Protein AF-A0A7S1XT67-F1 (afdb_monomer_lite)

Structure (mmCIF, N/CA/C/O backbone):
data_AF-A0A7S1XT67-F1
#
_entry.id   AF-A0A7S1XT67-F1
#
loop_
_atom_site.group_PDB
_atom_site.id
_atom_site.type_symbol
_atom_site.label_atom_id
_atom_site.label_alt_id
_atom_site.label_comp_id
_atom_site.label_asym_id
_atom_site.label_entity_id
_atom_site.label_seq_id
_atom_site.pdbx_PDB_ins_code
_atom_site.Cartn_x
_atom_site.Cartn_y
_atom_site.Cartn_z
_atom_site.occupancy
_atom_site.B_iso_or_equiv
_atom_site.auth_seq_id
_atom_site.auth_comp_id
_atom_site.auth_asym_id
_atom_site.auth_atom_id
_atom_site.pdbx_PDB_model_num
ATOM 1 N N . MET A 1 1 ? 11.845 45.127 16.291 1.00 40.50 1 MET A N 1
ATOM 2 C CA . MET A 1 1 ? 11.175 44.235 17.259 1.00 40.50 1 MET A CA 1
ATOM 3 C C . MET A 1 1 ? 9.759 44.735 17.457 1.00 40.50 1 MET A C 1
ATOM 5 O O . MET A 1 1 ? 9.557 45.696 18.181 1.00 40.50 1 MET A O 1
ATOM 9 N N . ALA A 1 2 ? 8.815 44.121 16.755 1.00 29.34 2 ALA A N 1
ATOM 10 C CA . ALA A 1 2 ? 7.385 44.198 17.024 1.00 29.34 2 ALA A CA 1
ATOM 11 C C . ALA A 1 2 ? 6.837 42.796 16.731 1.00 29.34 2 ALA A C 1
ATOM 13 O O . ALA A 1 2 ? 7.312 42.139 15.803 1.00 29.34 2 ALA A O 1
ATOM 14 N N . ALA A 1 3 ? 5.983 42.319 17.628 1.00 33.97 3 ALA A N 1
ATOM 15 C CA . ALA A 1 3 ? 5.629 40.926 17.830 1.00 33.97 3 ALA A CA 1
ATOM 16 C C . ALA A 1 3 ? 5.009 40.267 16.587 1.00 33.97 3 ALA A C 1
ATOM 18 O O . ALA A 1 3 ? 4.074 40.797 15.993 1.00 33.97 3 ALA A O 1
ATOM 19 N N . PHE A 1 4 ? 5.519 39.084 16.239 1.00 29.06 4 PHE A N 1
ATOM 20 C CA . PHE A 1 4 ? 4.737 38.077 15.532 1.00 29.06 4 PHE A CA 1
ATOM 21 C C . PHE A 1 4 ? 3.694 37.571 16.532 1.00 29.06 4 PHE A C 1
ATOM 23 O O . PHE A 1 4 ? 4.026 36.796 17.425 1.00 29.06 4 PHE A O 1
ATOM 30 N N . GLU A 1 5 ? 2.472 38.087 16.445 1.00 32.41 5 GLU A N 1
ATOM 31 C CA . GLU A 1 5 ? 1.334 37.509 17.152 1.00 32.41 5 GLU A CA 1
ATOM 32 C C . GLU A 1 5 ? 1.032 36.121 16.573 1.00 32.41 5 GLU A C 1
ATOM 34 O O . GLU A 1 5 ? 0.865 35.947 15.363 1.00 32.41 5 GLU A O 1
ATOM 39 N N . ASP A 1 6 ? 1.013 35.143 17.478 1.00 39.66 6 ASP A N 1
ATOM 40 C CA . ASP A 1 6 ? 0.602 33.757 17.288 1.00 39.66 6 ASP A CA 1
ATOM 41 C C . ASP A 1 6 ? -0.756 33.660 16.580 1.00 39.66 6 ASP A C 1
ATOM 43 O O . ASP A 1 6 ? -1.790 34.070 17.112 1.00 39.66 6 ASP A O 1
ATOM 47 N N . VAL A 1 7 ? -0.771 33.024 15.409 1.00 32.31 7 VAL A N 1
ATOM 48 C CA . VAL A 1 7 ? -1.995 32.465 14.824 1.00 32.31 7 VAL A CA 1
ATOM 49 C C . VAL A 1 7 ? -1.983 30.959 15.124 1.00 32.31 7 VAL A C 1
ATOM 51 O O . VAL A 1 7 ? -1.048 30.283 14.692 1.00 32.31 7 VAL A O 1
ATOM 54 N N . PRO A 1 8 ? -2.970 30.399 15.853 1.00 37.16 8 PRO A N 1
ATOM 55 C CA . PRO A 1 8 ? -2.922 29.003 16.289 1.00 37.16 8 PRO A CA 1
ATOM 56 C C . PRO A 1 8 ? -2.920 28.010 15.115 1.00 37.16 8 PRO A C 1
ATOM 58 O O . PRO A 1 8 ? -3.865 27.961 14.327 1.00 37.16 8 PRO A O 1
ATOM 61 N N . ASP A 1 9 ? -1.887 27.165 15.057 1.00 41.50 9 ASP A N 1
ATOM 62 C CA . ASP A 1 9 ? -1.668 26.063 14.099 1.00 41.50 9 ASP A CA 1
ATOM 63 C C . ASP A 1 9 ? -2.588 24.852 14.388 1.00 41.50 9 ASP A C 1
ATOM 65 O O . ASP A 1 9 ? -2.158 23.705 14.526 1.00 41.50 9 ASP A O 1
ATOM 69 N N . ALA A 1 10 ? -3.891 25.097 14.543 1.00 38.22 10 ALA A N 1
ATOM 70 C CA . ALA A 1 10 ? -4.884 24.051 14.744 1.00 38.22 10 ALA A CA 1
ATOM 71 C C . ALA A 1 10 ? -5.565 23.724 13.408 1.00 38.22 10 ALA A C 1
ATOM 73 O O . ALA A 1 10 ? -6.269 24.564 12.855 1.00 38.22 10 ALA A O 1
ATOM 74 N N . LEU A 1 11 ? -5.433 22.462 12.971 1.00 42.66 11 LEU A N 1
ATOM 75 C CA . LEU A 1 11 ? -6.108 21.797 11.833 1.00 42.66 11 LEU A CA 1
ATOM 76 C C . LEU A 1 11 ? -5.274 21.602 10.547 1.00 42.66 11 LEU A C 1
ATOM 78 O O . LEU A 1 11 ? -5.777 21.768 9.435 1.00 42.66 11 LEU A O 1
ATOM 82 N N . ARG A 1 12 ? -4.032 21.114 10.672 1.00 50.22 12 ARG A N 1
ATOM 83 C CA . ARG A 1 12 ? -3.408 20.316 9.595 1.00 50.22 12 ARG A CA 1
ATOM 84 C C . ARG A 1 12 ? -4.055 18.927 9.517 1.00 50.22 12 ARG A C 1
ATOM 86 O O . ARG A 1 12 ? -4.502 18.393 10.530 1.00 50.22 12 ARG A O 1
ATOM 93 N N . GLY A 1 13 ? -4.094 18.333 8.322 1.00 49.69 13 GLY A N 1
ATOM 94 C CA . GLY A 1 13 ? -4.814 17.080 8.038 1.00 49.69 13 GLY A CA 1
ATOM 95 C C . GLY A 1 13 ? -4.452 15.880 8.927 1.00 49.69 13 GLY A C 1
ATOM 96 O O . GLY A 1 13 ? -5.322 15.056 9.189 1.00 49.69 13 GLY A O 1
ATOM 97 N N . GLU A 1 14 ? -3.229 15.801 9.464 1.00 53.94 14 GLU A N 1
ATOM 98 C CA . GLU A 1 14 ? -2.825 14.755 10.425 1.00 53.94 14 GLU A CA 1
ATOM 99 C C . GLU A 1 14 ? -3.640 14.822 11.730 1.00 53.94 14 GLU A C 1
ATOM 101 O O . GLU A 1 14 ? -4.194 13.814 12.162 1.00 53.94 14 GLU A O 1
ATOM 106 N N . ASN A 1 15 ? -3.866 16.026 12.271 1.00 72.44 15 ASN A N 1
ATOM 107 C CA . ASN A 1 15 ? -4.696 16.249 13.462 1.00 72.44 15 ASN A CA 1
ATOM 108 C C . ASN A 1 15 ? -6.163 15.826 13.229 1.00 72.44 15 ASN A C 1
ATOM 110 O O . ASN A 1 15 ? -6.832 15.318 14.130 1.00 72.44 15 ASN A O 1
ATOM 114 N N . ALA A 1 16 ? -6.673 15.997 12.004 1.00 77.94 16 ALA A N 1
ATOM 115 C CA . ALA A 1 16 ? -8.032 15.591 11.649 1.00 77.94 16 ALA A CA 1
ATOM 116 C C . ALA A 1 16 ? -8.182 14.062 11.572 1.00 77.94 16 ALA A C 1
ATOM 118 O O . ALA A 1 16 ? -9.199 13.529 12.023 1.00 77.94 16 ALA A O 1
ATOM 119 N N . VAL A 1 17 ? -7.181 13.347 11.043 1.00 78.88 17 VAL A N 1
ATOM 120 C CA . VAL A 1 17 ? -7.192 11.876 10.999 1.00 78.88 17 VAL A CA 1
ATOM 121 C C . VAL A 1 17 ? -7.089 11.294 12.416 1.00 78.88 17 VAL A C 1
ATOM 123 O O . VAL A 1 17 ? -7.841 10.372 12.727 1.00 78.88 17 VAL A O 1
ATOM 126 N N . GLU A 1 18 ? -6.247 11.855 13.295 1.00 82.69 18 GLU A N 1
ATOM 127 C CA . GLU A 1 18 ? -6.112 11.414 14.698 1.00 82.69 18 GLU A CA 1
ATOM 128 C C . GLU A 1 18 ? -7.424 11.561 15.459 1.00 82.69 18 GLU A C 1
ATOM 130 O O . GLU A 1 18 ? -7.912 10.604 16.058 1.00 82.69 18 GLU A O 1
ATOM 135 N N . LYS A 1 19 ? -8.056 12.736 15.365 1.00 89.06 19 LYS A N 1
ATOM 136 C CA . LYS A 1 19 ? -9.362 12.982 15.987 1.00 89.06 19 LYS A CA 1
ATOM 137 C C . LYS A 1 19 ? -10.441 12.048 15.450 1.00 89.06 19 LYS A C 1
ATOM 139 O O . LYS A 1 19 ? -11.225 11.512 16.228 1.00 89.06 19 LYS A O 1
ATOM 144 N N . THR A 1 20 ? -10.452 11.808 14.138 1.00 91.44 20 THR A N 1
ATOM 145 C CA . THR A 1 20 ? -11.398 10.867 13.523 1.00 91.44 20 THR A CA 1
ATOM 146 C C . THR A 1 20 ? -11.168 9.446 14.042 1.00 91.44 20 THR A C 1
ATOM 148 O O . THR A 1 20 ? -12.132 8.761 14.377 1.00 91.44 20 THR A O 1
ATOM 151 N N . LEU A 1 21 ? -9.910 9.003 14.167 1.00 91.56 21 LEU A N 1
ATOM 152 C CA . LEU A 1 21 ? -9.580 7.695 14.737 1.00 91.56 21 LEU A CA 1
ATOM 153 C C . LEU A 1 21 ? -10.092 7.569 16.174 1.00 91.56 21 LEU A C 1
ATOM 155 O O . LEU A 1 21 ? -10.693 6.547 16.506 1.00 91.56 21 LEU A O 1
ATOM 159 N N . THR A 1 22 ? -9.879 8.587 17.008 1.00 93.69 22 THR A N 1
ATOM 160 C CA . THR A 1 22 ? -10.351 8.600 18.398 1.00 93.69 22 THR A CA 1
ATOM 161 C C . THR A 1 22 ? -11.867 8.437 18.475 1.00 93.69 22 THR A C 1
ATOM 163 O O . THR A 1 22 ? -12.340 7.575 19.212 1.00 93.69 22 THR A O 1
ATOM 166 N N . ILE A 1 23 ? -12.624 9.187 17.666 1.00 96.56 23 ILE A N 1
ATOM 167 C CA . ILE A 1 23 ? -14.094 9.112 17.636 1.00 96.56 23 ILE A CA 1
ATOM 168 C C . ILE A 1 23 ? -14.561 7.709 17.229 1.00 96.56 23 ILE A C 1
ATOM 170 O O . ILE A 1 23 ? -15.350 7.086 17.935 1.00 96.56 23 ILE A O 1
ATOM 174 N N . VAL A 1 24 ? -14.052 7.178 16.112 1.00 96.31 24 VAL A N 1
ATOM 175 C CA . VAL A 1 24 ? -14.468 5.854 15.613 1.00 96.31 24 VAL A CA 1
ATOM 176 C C . VAL A 1 24 ? -14.104 4.749 16.610 1.00 96.31 24 VAL A C 1
ATOM 178 O O . VAL A 1 24 ? -14.889 3.826 16.822 1.00 96.31 24 VAL A O 1
ATOM 181 N N . THR A 1 25 ? -12.936 4.848 17.250 1.00 95.31 25 THR A N 1
ATOM 182 C CA . THR A 1 25 ? -12.497 3.893 18.280 1.00 95.31 25 THR A CA 1
ATOM 183 C C . THR A 1 25 ? -13.435 3.927 19.486 1.00 95.31 25 THR A C 1
ATOM 185 O O . THR A 1 25 ? -13.884 2.872 19.924 1.00 95.31 25 THR A O 1
ATOM 188 N N . ALA A 1 26 ? -13.804 5.119 19.966 1.00 96.62 26 ALA A N 1
ATOM 189 C CA . ALA A 1 26 ? -14.735 5.267 21.081 1.00 96.62 26 ALA A CA 1
ATOM 190 C C . ALA A 1 26 ? -16.117 4.667 20.766 1.00 96.62 26 ALA A C 1
ATOM 192 O O . ALA A 1 26 ? -16.650 3.914 21.574 1.00 96.62 26 ALA A O 1
ATOM 193 N N . LYS A 1 27 ? -16.665 4.921 19.569 1.00 96.94 27 LYS A N 1
ATOM 194 C CA . LYS A 1 27 ? -17.974 4.377 19.151 1.00 96.94 27 LYS A CA 1
ATOM 195 C C . LYS A 1 27 ? -17.963 2.860 18.976 1.00 96.94 27 LYS A C 1
ATOM 197 O O . LYS A 1 27 ? -18.945 2.192 19.290 1.00 96.94 27 LYS A O 1
ATOM 202 N N . ARG A 1 28 ? -16.848 2.297 18.504 1.00 96.62 28 ARG A N 1
ATOM 203 C CA . ARG A 1 28 ? -16.641 0.843 18.475 1.00 96.62 28 ARG A CA 1
ATOM 204 C C . ARG A 1 28 ? -16.671 0.256 19.885 1.00 96.62 28 ARG A C 1
ATOM 206 O O . ARG A 1 28 ? -17.333 -0.754 20.099 1.00 96.62 28 ARG A O 1
ATOM 213 N N . ASP A 1 29 ? -15.951 0.871 20.818 1.00 95.19 29 ASP A N 1
ATOM 214 C CA . ASP A 1 29 ? -15.822 0.363 22.186 1.00 95.19 29 ASP A CA 1
ATOM 215 C C . ASP A 1 29 ? -17.143 0.482 22.957 1.00 95.19 29 ASP A C 1
ATOM 217 O O . ASP A 1 29 ? -17.508 -0.440 23.680 1.00 95.19 29 ASP A O 1
ATOM 221 N N . GLU A 1 30 ? -17.909 1.550 22.720 1.00 94.62 30 GLU A N 1
ATOM 222 C CA . GLU A 1 30 ? -19.287 1.708 23.200 1.00 94.62 30 GLU A CA 1
ATOM 223 C C . GLU A 1 30 ? -20.179 0.538 22.739 1.00 94.62 30 GLU A C 1
ATOM 225 O O . GLU A 1 30 ? -20.858 -0.092 23.550 1.00 94.62 30 GLU A O 1
ATOM 230 N N . LEU A 1 31 ? -20.111 0.169 21.455 1.00 93.88 31 LEU A N 1
ATOM 231 C CA . LEU A 1 31 ? -20.888 -0.947 20.907 1.00 93.88 31 LEU A CA 1
ATOM 232 C C . LEU A 1 31 ? -20.450 -2.318 21.451 1.00 93.88 31 LEU A C 1
ATOM 234 O O . LEU A 1 31 ? -21.288 -3.198 21.656 1.00 93.88 31 LEU A O 1
ATOM 238 N N . LEU A 1 32 ? -19.151 -2.511 21.694 1.00 91.94 32 LEU A N 1
ATOM 239 C CA . LEU A 1 32 ? -18.636 -3.720 22.346 1.00 91.94 32 LEU A CA 1
ATOM 240 C C . LEU A 1 32 ? -19.141 -3.829 23.789 1.00 91.94 32 LEU A C 1
ATOM 242 O O . LEU A 1 32 ? -19.626 -4.887 24.180 1.00 91.94 32 LEU A O 1
ATOM 246 N N . GLN A 1 33 ? -19.121 -2.730 24.548 1.00 90.81 33 GLN A N 1
ATOM 247 C CA . GLN A 1 33 ? -19.626 -2.705 25.923 1.00 90.81 33 GLN A CA 1
ATOM 248 C C . GLN A 1 33 ? -21.121 -3.031 26.006 1.00 90.81 33 GLN A C 1
ATOM 250 O O . GLN A 1 33 ? -21.525 -3.788 26.888 1.00 90.81 33 GLN A O 1
ATOM 255 N N . MET A 1 34 ? -21.939 -2.519 25.077 1.00 86.62 34 MET A N 1
ATOM 256 C CA . MET A 1 34 ? -23.365 -2.874 24.998 1.00 86.62 34 MET A CA 1
ATOM 257 C C . MET A 1 34 ? -23.550 -4.391 24.844 1.00 86.62 34 MET A C 1
ATOM 259 O O . MET A 1 34 ? -24.331 -5.004 25.574 1.00 86.62 34 MET A O 1
ATOM 263 N N . LYS A 1 35 ? -22.768 -5.009 23.948 1.00 83.12 35 LYS A N 1
ATOM 264 C CA . LYS A 1 35 ? -22.801 -6.454 23.690 1.00 83.12 35 LYS A CA 1
ATOM 265 C C . LYS A 1 35 ? -22.349 -7.276 24.905 1.00 83.12 35 LYS A C 1
ATOM 267 O O . LYS A 1 35 ? -22.987 -8.279 25.223 1.00 83.12 35 LYS A O 1
ATOM 272 N N . ASP A 1 36 ? -21.291 -6.847 25.590 1.00 83.75 36 ASP A N 1
ATOM 273 C CA . ASP A 1 36 ? -20.730 -7.545 26.756 1.00 83.75 36 ASP A CA 1
ATOM 274 C C . ASP A 1 36 ? -21.629 -7.438 27.998 1.00 83.75 36 ASP A C 1
ATOM 276 O O . ASP A 1 36 ? -21.673 -8.357 28.816 1.00 83.75 36 ASP A O 1
ATOM 280 N N . ALA A 1 37 ? -22.420 -6.367 28.113 1.00 83.25 37 ALA A N 1
ATOM 281 C CA . ALA A 1 37 ? -23.426 -6.197 29.163 1.00 83.25 37 ALA A CA 1
ATOM 282 C C . ALA A 1 37 ? -24.667 -7.102 28.989 1.00 83.25 37 ALA A C 1
ATOM 284 O O . ALA A 1 37 ? -25.620 -7.002 29.763 1.00 83.25 37 ALA A O 1
ATOM 285 N N . GLY A 1 38 ? -24.690 -7.971 27.970 1.00 75.19 38 GLY A N 1
ATOM 286 C CA . GLY A 1 38 ? -25.828 -8.839 27.659 1.00 75.19 38 GLY A CA 1
ATOM 287 C C . GLY A 1 38 ? -27.020 -8.099 27.044 1.00 75.19 38 GLY A C 1
ATOM 288 O O . GLY A 1 38 ? -28.089 -8.688 26.882 1.00 75.19 38 GLY A O 1
ATOM 289 N N . HIS A 1 39 ? -26.849 -6.823 26.684 1.00 76.88 39 HIS A N 1
ATOM 290 C CA . HIS A 1 39 ? -27.859 -6.023 26.008 1.00 76.88 39 HIS A CA 1
ATOM 291 C C . HIS A 1 39 ? -27.616 -6.074 24.499 1.00 76.88 39 HIS A C 1
ATOM 293 O O . HIS A 1 39 ? -26.710 -5.430 23.975 1.00 76.88 39 HIS A O 1
ATOM 299 N N . MET A 1 40 ? -28.413 -6.865 23.778 1.00 81.31 40 MET A N 1
ATOM 300 C CA . MET A 1 40 ? -28.357 -6.851 22.315 1.00 81.31 40 MET A CA 1
ATOM 301 C C . MET A 1 40 ? -28.855 -5.490 21.803 1.00 81.31 40 MET A C 1
ATOM 303 O O . MET A 1 40 ? -30.028 -5.186 22.025 1.00 81.31 40 MET A O 1
ATOM 307 N N . PRO A 1 41 ? -28.014 -4.691 21.115 1.00 88.88 41 PRO A N 1
ATOM 308 C CA . PRO A 1 41 ? -28.400 -3.361 20.654 1.00 88.88 41 PRO A CA 1
ATOM 309 C C . PRO A 1 41 ? -29.583 -3.439 19.690 1.00 88.88 41 PRO A C 1
ATOM 311 O O . PRO A 1 41 ? -29.569 -4.229 18.738 1.00 88.88 41 PRO A O 1
ATOM 314 N N . THR A 1 42 ? -30.596 -2.608 19.914 1.00 91.44 42 THR A N 1
ATOM 315 C CA . THR A 1 42 ? -31.740 -2.485 19.009 1.00 91.44 42 THR A CA 1
ATOM 316 C C . THR A 1 42 ? -31.362 -1.704 17.749 1.00 91.44 42 THR A C 1
ATOM 318 O O . THR A 1 42 ? -30.321 -1.049 17.676 1.00 91.44 42 THR A O 1
ATOM 321 N N . SER A 1 43 ? -32.218 -1.730 16.723 1.00 90.06 43 SER A N 1
ATOM 322 C CA . SER A 1 43 ? -32.007 -0.894 15.531 1.00 90.06 43 SER A CA 1
ATOM 323 C C . SER A 1 43 ? -31.998 0.606 15.850 1.00 90.06 43 SER A C 1
ATOM 325 O O . SER A 1 43 ? -31.339 1.363 15.141 1.00 90.06 43 SER A O 1
ATOM 327 N N . GLU A 1 44 ? -32.697 1.026 16.907 1.00 91.44 44 GLU A N 1
ATOM 328 C CA . GLU A 1 44 ? -32.715 2.413 17.375 1.00 91.44 44 GLU A CA 1
ATOM 329 C C . GLU A 1 44 ? -31.386 2.787 18.044 1.00 91.44 44 GLU A C 1
ATOM 331 O O . GLU A 1 44 ? -30.806 3.814 17.693 1.00 91.44 44 GLU A O 1
ATOM 336 N N . ASP A 1 45 ? -30.834 1.905 18.884 1.00 92.62 45 ASP A N 1
ATOM 337 C CA . ASP A 1 45 ? -29.514 2.099 19.504 1.00 92.62 45 ASP A CA 1
ATOM 338 C C . ASP A 1 45 ? -28.408 2.203 18.446 1.00 92.62 45 ASP A C 1
ATOM 340 O O . ASP A 1 45 ? -27.559 3.095 18.491 1.00 92.62 45 ASP A O 1
ATOM 344 N N . LEU A 1 46 ? -28.444 1.326 17.435 1.00 95.00 46 LEU A N 1
ATOM 345 C CA . LEU A 1 46 ? -27.486 1.354 16.328 1.00 95.00 46 LEU A CA 1
ATOM 346 C C . LEU A 1 46 ? -27.613 2.638 15.498 1.00 95.00 46 LEU A C 1
ATOM 348 O O . LEU A 1 46 ? -26.597 3.228 15.124 1.00 95.00 46 LEU A O 1
ATOM 352 N N . ALA A 1 47 ? -28.838 3.095 15.221 1.00 95.12 47 ALA A N 1
ATOM 353 C CA . ALA A 1 47 ? -29.071 4.347 14.506 1.00 95.12 47 ALA A CA 1
ATOM 354 C C . ALA A 1 47 ? -28.585 5.565 15.310 1.00 95.12 47 ALA A C 1
ATOM 356 O O . ALA A 1 47 ? -27.954 6.458 14.740 1.00 95.12 47 ALA A O 1
ATOM 357 N N . ALA A 1 48 ? -28.817 5.588 16.625 1.00 95.50 48 ALA A N 1
ATOM 358 C CA . ALA A 1 48 ? -28.336 6.642 17.513 1.00 95.50 48 ALA A CA 1
ATOM 359 C C . ALA A 1 48 ? -26.800 6.693 17.553 1.00 95.50 48 ALA A C 1
ATOM 361 O O . ALA A 1 48 ? -26.208 7.767 17.402 1.00 95.50 48 ALA A O 1
ATOM 362 N N . LEU A 1 49 ? -26.148 5.531 17.665 1.00 96.56 49 LEU A N 1
ATOM 363 C CA . LEU A 1 49 ? -24.690 5.414 17.660 1.00 96.56 49 LEU A CA 1
ATOM 364 C C . LEU A 1 49 ? -24.081 5.928 16.346 1.00 96.56 49 LEU A C 1
ATOM 366 O O . LEU A 1 49 ? -23.134 6.719 16.363 1.00 96.56 49 LEU A O 1
ATOM 370 N N . LEU A 1 50 ? -24.642 5.515 15.204 1.00 96.88 50 LEU A N 1
ATOM 371 C CA . LEU A 1 50 ? -24.196 5.945 13.876 1.00 96.88 50 LEU A CA 1
ATOM 372 C C . LEU A 1 50 ? -24.434 7.444 13.652 1.00 96.88 50 LEU A C 1
ATOM 374 O O . LEU A 1 50 ? -23.527 8.128 13.179 1.00 96.88 50 LEU A O 1
ATOM 378 N N . SER A 1 51 ? -25.593 7.967 14.067 1.00 97.19 51 SER A N 1
ATOM 379 C CA . SER A 1 51 ? -25.910 9.400 14.024 1.00 97.19 51 SER A CA 1
ATOM 380 C C . SER A 1 51 ? -24.902 10.220 14.827 1.00 97.19 51 SER A C 1
ATOM 382 O O . SER A 1 51 ? -24.367 11.207 14.315 1.00 97.19 51 SER A O 1
ATOM 384 N N . SER A 1 52 ? -24.599 9.800 16.061 1.00 97.38 52 SER A N 1
ATOM 385 C CA . SER A 1 52 ? -23.592 10.450 16.909 1.00 97.38 52 SER A CA 1
ATOM 386 C C . SER A 1 52 ? -22.213 10.415 16.256 1.00 97.38 52 SER A C 1
ATOM 388 O O . SER A 1 52 ? -21.550 11.446 16.164 1.00 97.38 52 SER A O 1
ATOM 390 N N . ALA A 1 53 ? -21.797 9.255 15.735 1.00 96.81 53 ALA A N 1
ATOM 391 C CA . ALA A 1 53 ? -20.517 9.108 15.051 1.00 96.81 53 ALA A CA 1
ATOM 392 C C . ALA A 1 53 ? -20.403 10.064 13.851 1.00 96.81 53 ALA A C 1
ATOM 394 O O . ALA A 1 53 ? -19.398 10.761 13.702 1.00 96.81 53 ALA A O 1
ATOM 395 N N . THR A 1 54 ? -21.435 10.149 13.005 1.00 96.38 54 THR A N 1
ATOM 396 C CA . THR A 1 54 ? -21.413 11.045 11.841 1.00 96.38 54 THR A CA 1
ATOM 397 C C . THR A 1 54 ? -21.443 12.523 12.214 1.00 96.38 54 THR A C 1
ATOM 399 O O . THR A 1 54 ? -20.781 13.319 11.545 1.00 96.38 54 THR A O 1
ATOM 402 N N . ALA A 1 55 ? -22.142 12.895 13.290 1.00 95.31 55 ALA A N 1
ATOM 403 C CA . ALA A 1 55 ? -22.170 14.267 13.787 1.00 95.31 55 ALA A CA 1
ATOM 404 C C . ALA A 1 55 ? -20.793 14.715 14.308 1.00 95.31 55 ALA A C 1
ATOM 406 O O . ALA A 1 55 ? -20.335 15.808 13.974 1.00 95.31 55 ALA A O 1
ATOM 407 N N . GLU A 1 56 ? -20.102 13.857 15.065 1.00 95.38 56 GLU A N 1
ATOM 408 C CA . GLU A 1 56 ? -18.771 14.145 15.616 1.00 95.38 56 GLU A CA 1
ATOM 409 C C . GLU A 1 56 ? -17.680 14.179 14.530 1.00 95.38 56 GLU A C 1
ATOM 411 O O . GLU A 1 56 ? -16.781 15.022 14.567 1.00 95.38 56 GLU A O 1
ATOM 416 N N . ILE A 1 57 ? -17.767 13.300 13.524 1.00 95.19 57 ILE A N 1
ATOM 417 C CA . ILE A 1 57 ? -16.805 13.249 12.411 1.00 95.19 57 ILE A CA 1
ATOM 418 C C . ILE A 1 57 ? -17.026 14.402 11.419 1.00 95.19 57 ILE A C 1
ATOM 420 O O . ILE A 1 57 ? -16.060 14.905 10.842 1.00 95.19 57 ILE A O 1
ATOM 424 N N . GLY A 1 58 ? -18.271 14.847 11.217 1.00 93.19 58 GLY A N 1
ATOM 425 C CA . GLY A 1 58 ? -18.678 15.821 10.194 1.00 93.19 58 GLY A CA 1
ATOM 426 C C . GLY A 1 58 ? -17.768 17.055 10.049 1.00 93.19 58 GLY A C 1
ATOM 427 O O . GLY A 1 58 ? -17.285 17.312 8.940 1.00 93.19 58 GLY A O 1
ATOM 428 N N . PRO A 1 59 ? -17.458 17.795 11.132 1.00 92.56 59 PRO A N 1
ATOM 429 C CA . PRO A 1 59 ? -16.575 18.965 11.081 1.00 92.56 59 PRO A CA 1
ATOM 430 C C . PRO A 1 59 ? -15.137 18.658 10.634 1.00 92.56 59 PRO A C 1
ATOM 432 O O . PRO A 1 59 ? -14.464 19.524 10.071 1.00 92.56 59 PRO A O 1
ATOM 435 N N . LEU A 1 60 ? -14.658 17.432 10.867 1.00 88.19 60 LEU A N 1
ATOM 436 C CA . LEU A 1 60 ? -13.305 16.992 10.517 1.00 88.19 60 LEU A CA 1
ATOM 437 C C . LEU A 1 60 ? -13.194 16.603 9.041 1.00 88.19 60 LEU A C 1
ATOM 439 O O . LEU A 1 60 ? -12.122 16.756 8.461 1.00 88.19 60 LEU A O 1
ATOM 443 N N . VAL A 1 61 ? -14.294 16.157 8.416 1.00 84.69 61 VAL A N 1
ATOM 444 C CA . VAL A 1 61 ? -14.312 15.598 7.049 1.00 84.69 61 VAL A CA 1
ATOM 445 C C . VAL A 1 61 ? -13.625 16.511 6.039 1.00 84.69 61 VAL A C 1
ATOM 447 O O . VAL A 1 61 ? -12.825 16.035 5.238 1.00 84.69 61 VAL A O 1
ATOM 450 N N . ARG A 1 62 ? -13.875 17.825 6.101 1.00 81.38 62 ARG A N 1
ATOM 451 C CA . ARG A 1 62 ? -13.297 18.813 5.168 1.00 81.38 62 ARG A CA 1
ATOM 452 C C . ARG A 1 62 ? -11.769 18.939 5.256 1.00 81.38 62 ARG A C 1
ATOM 454 O O . ARG A 1 62 ? -11.153 19.442 4.324 1.00 81.38 62 ARG A O 1
ATOM 461 N N . HIS A 1 63 ? -11.175 18.494 6.362 1.00 74.94 63 HIS A N 1
ATOM 462 C CA . HIS A 1 63 ? -9.733 18.510 6.612 1.00 74.94 63 HIS A CA 1
ATOM 463 C C . HIS A 1 63 ? -9.068 17.145 6.348 1.00 74.94 63 HIS A C 1
ATOM 465 O O . HIS A 1 63 ? -7.847 17.032 6.431 1.00 74.94 63 HIS A O 1
ATOM 471 N N . LEU A 1 64 ? -9.852 16.111 6.019 1.00 71.25 64 LEU A N 1
ATOM 472 C CA . LEU A 1 64 ? -9.360 14.790 5.623 1.00 71.25 64 LEU A CA 1
ATOM 473 C C . LEU A 1 64 ? -9.062 14.752 4.120 1.00 71.25 64 LEU A C 1
ATOM 475 O O . LEU A 1 64 ? -9.681 15.469 3.333 1.00 71.25 64 LEU A O 1
ATOM 479 N N . SER A 1 65 ? -8.161 13.865 3.690 1.00 64.00 65 SER A N 1
ATOM 480 C CA . SER A 1 65 ? -7.886 13.678 2.260 1.00 64.00 65 SER A CA 1
ATOM 481 C C . SER A 1 65 ? -9.107 13.104 1.517 1.00 64.00 65 SER A C 1
ATOM 483 O O . SER A 1 65 ? -9.882 12.345 2.111 1.00 64.00 65 SER A O 1
ATOM 485 N N . PRO A 1 66 ? -9.277 13.373 0.207 1.00 63.50 66 PRO A N 1
ATOM 486 C CA . PRO A 1 66 ? -10.426 12.879 -0.562 1.00 63.50 66 PRO A CA 1
ATOM 487 C C . PRO A 1 66 ? -10.622 11.358 -0.494 1.00 63.50 66 PRO A C 1
ATOM 489 O O . PRO A 1 66 ? -11.752 10.871 -0.490 1.00 63.50 66 PRO A O 1
ATOM 492 N N . ASN A 1 67 ? -9.528 10.597 -0.397 1.00 56.50 67 ASN A N 1
ATOM 493 C CA . ASN A 1 67 ? -9.586 9.142 -0.266 1.00 56.50 67 ASN A CA 1
ATOM 494 C C . ASN A 1 67 ? -10.121 8.711 1.104 1.00 56.50 67 ASN A C 1
ATOM 496 O O . ASN A 1 67 ? -10.974 7.829 1.165 1.00 56.50 67 ASN A O 1
ATOM 500 N N . VAL A 1 68 ? -9.686 9.358 2.191 1.00 72.06 68 VAL A N 1
ATOM 501 C CA . VAL A 1 68 ? -10.209 9.081 3.539 1.00 72.06 68 VAL A CA 1
ATOM 502 C C . VAL A 1 68 ? -11.689 9.453 3.620 1.00 72.06 68 VAL A C 1
A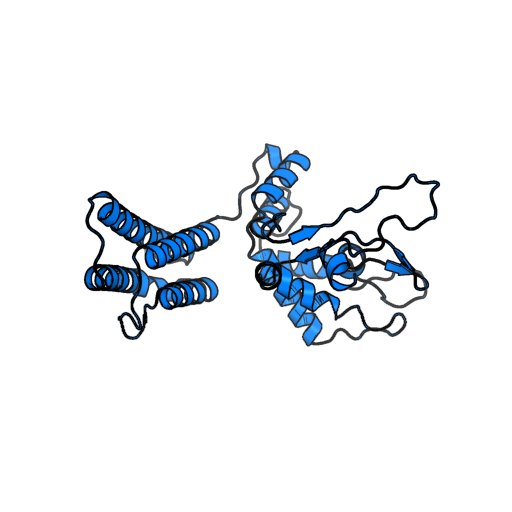TOM 504 O O . VAL A 1 68 ? -12.488 8.657 4.108 1.00 72.06 68 VAL A O 1
ATOM 507 N N . GLN A 1 69 ? -12.084 10.600 3.057 1.00 81.62 69 GLN A N 1
ATOM 508 C CA . GLN A 1 69 ? -13.492 11.004 2.982 1.00 81.62 69 GLN A CA 1
ATOM 509 C C . GLN A 1 69 ? -14.346 9.965 2.235 1.00 81.62 69 GLN A C 1
ATOM 511 O O . GLN A 1 69 ? -15.414 9.574 2.711 1.00 81.62 69 GLN A O 1
ATOM 516 N N . ARG A 1 70 ? -13.872 9.489 1.074 1.00 74.62 70 ARG A N 1
ATOM 517 C CA . ARG A 1 70 ? -14.566 8.470 0.271 1.00 74.62 70 ARG A CA 1
ATOM 518 C C . ARG A 1 70 ? -14.683 7.144 1.021 1.00 74.62 70 ARG A C 1
ATOM 520 O O . ARG A 1 70 ? -15.749 6.536 0.997 1.00 74.62 70 ARG A O 1
ATOM 527 N N . ASN A 1 71 ? -13.620 6.724 1.704 1.00 73.12 71 ASN A N 1
ATOM 528 C CA . ASN A 1 71 ? -13.604 5.483 2.473 1.00 73.12 71 ASN A CA 1
ATOM 529 C C . ASN A 1 71 ? -14.581 5.536 3.649 1.00 73.12 71 ASN A C 1
ATOM 531 O O . ASN A 1 71 ? -15.377 4.617 3.793 1.00 73.12 71 ASN A O 1
ATOM 535 N N . LEU A 1 72 ? -14.600 6.627 4.423 1.00 84.88 72 LEU A N 1
ATOM 536 C CA . LEU A 1 72 ? -15.567 6.805 5.512 1.00 84.88 72 LEU A CA 1
ATOM 537 C C . LEU A 1 72 ? -17.009 6.718 4.997 1.00 84.88 72 LEU A C 1
ATOM 539 O O . LEU A 1 72 ? -17.808 5.956 5.538 1.00 84.88 72 LEU A O 1
ATOM 543 N N . ARG A 1 73 ? -17.327 7.432 3.907 1.00 88.38 73 ARG A N 1
ATOM 544 C CA . ARG A 1 73 ? -18.661 7.381 3.283 1.00 88.38 73 ARG A CA 1
ATOM 545 C C . ARG A 1 73 ? -19.035 5.970 2.833 1.00 88.38 73 ARG A C 1
ATOM 547 O O . ARG A 1 73 ? -20.147 5.529 3.098 1.00 88.38 73 ARG A O 1
ATOM 554 N N . ARG A 1 74 ? -18.111 5.261 2.176 1.00 84.12 74 ARG A N 1
ATOM 555 C CA . ARG A 1 74 ? -18.336 3.885 1.716 1.00 84.12 74 ARG A CA 1
ATOM 556 C C . ARG A 1 74 ? -18.560 2.930 2.885 1.00 84.12 74 ARG A C 1
ATOM 558 O O . ARG A 1 74 ? -19.439 2.084 2.797 1.00 84.12 74 ARG A O 1
ATOM 565 N N . SER A 1 75 ? -17.794 3.073 3.962 1.00 87.38 75 SER A N 1
ATOM 566 C CA . SER A 1 75 ? -17.928 2.234 5.150 1.00 87.38 75 SER A CA 1
ATOM 567 C C . SER A 1 75 ? -19.286 2.437 5.833 1.00 87.38 75 SER A C 1
ATOM 569 O O . SER A 1 75 ? -19.963 1.452 6.098 1.00 87.38 75 SER A O 1
ATOM 571 N N . PHE A 1 76 ? -19.740 3.683 6.024 1.00 93.81 76 PHE A N 1
ATOM 572 C CA . PHE A 1 76 ? -21.089 3.953 6.550 1.00 93.81 76 PHE A CA 1
ATOM 573 C C . PHE A 1 76 ? -22.193 3.388 5.645 1.00 93.81 76 PHE A C 1
ATOM 575 O O . PHE A 1 76 ? -23.091 2.699 6.121 1.00 93.81 76 PHE A O 1
ATOM 582 N N . ALA A 1 77 ? -22.091 3.591 4.330 1.00 90.00 77 ALA A N 1
ATOM 583 C CA . ALA A 1 77 ? -23.045 3.007 3.390 1.00 90.00 77 ALA A CA 1
ATOM 584 C C . ALA A 1 77 ? -23.046 1.465 3.441 1.00 90.00 77 ALA A C 1
ATOM 586 O O . ALA A 1 77 ? -24.096 0.844 3.296 1.00 90.00 77 ALA A O 1
ATOM 587 N N . GLY A 1 78 ? -21.884 0.849 3.687 1.00 85.88 78 GLY A N 1
ATOM 588 C CA . GLY A 1 78 ? -21.714 -0.601 3.789 1.00 85.88 78 GLY A CA 1
ATOM 589 C C . GLY A 1 78 ? -22.462 -1.250 4.956 1.00 85.88 78 GLY A C 1
ATOM 590 O O . GLY A 1 78 ? -22.862 -2.402 4.829 1.00 85.88 78 GLY A O 1
ATOM 591 N N . CYS A 1 79 ? -22.709 -0.523 6.053 1.00 90.31 79 CYS A N 1
ATOM 592 C CA . CYS A 1 79 ? -23.581 -0.989 7.140 1.00 90.31 79 CYS A CA 1
ATOM 593 C C . CYS A 1 79 ? -25.032 -0.499 7.021 1.00 90.31 79 CYS A C 1
ATOM 595 O O . CYS A 1 79 ? -25.809 -0.673 7.960 1.00 90.31 79 CYS A O 1
ATOM 597 N N . GLY A 1 80 ? -25.400 0.107 5.888 1.00 91.12 80 GLY A N 1
ATOM 598 C CA . GLY A 1 80 ? -26.747 0.604 5.621 1.00 91.12 80 GLY A CA 1
ATOM 599 C C . GLY A 1 80 ? -27.036 2.005 6.155 1.00 91.12 80 GLY A C 1
ATOM 600 O O . GLY A 1 80 ? -28.198 2.411 6.155 1.00 91.12 80 GLY A O 1
ATOM 601 N N . TRP A 1 81 ? -26.021 2.756 6.593 1.00 96.38 81 TRP A N 1
ATOM 602 C CA . TRP A 1 81 ? -26.177 4.129 7.075 1.00 96.38 81 TRP A CA 1
ATOM 603 C C . TRP A 1 81 ? -26.078 5.151 5.939 1.00 96.38 81 TRP A C 1
ATOM 605 O O . TRP A 1 81 ? -25.047 5.253 5.267 1.00 96.38 81 TRP A O 1
ATOM 615 N N . ASP A 1 82 ? -27.124 5.956 5.755 1.00 94.44 82 ASP A N 1
ATOM 616 C CA . ASP A 1 82 ? -27.075 7.130 4.887 1.00 94.44 82 ASP A CA 1
ATOM 617 C C . ASP A 1 82 ? -26.660 8.355 5.706 1.00 94.44 82 ASP A C 1
ATOM 619 O O . ASP A 1 82 ? -27.424 8.883 6.515 1.00 94.44 82 ASP A O 1
ATOM 623 N N . VAL A 1 83 ? -25.430 8.816 5.472 1.00 92.50 83 VAL A N 1
ATOM 624 C CA . VAL A 1 83 ? -24.845 9.973 6.164 1.00 92.50 83 VAL A CA 1
ATOM 625 C C . VAL A 1 83 ? -25.592 11.274 5.840 1.00 92.50 83 VAL A C 1
ATOM 627 O O . VAL A 1 83 ? -25.666 12.157 6.686 1.00 92.50 83 VAL A O 1
ATOM 630 N N . GLY A 1 84 ? -26.128 11.421 4.623 1.00 90.19 84 GLY A N 1
ATOM 631 C CA . GLY A 1 84 ? -26.821 12.638 4.196 1.00 90.19 84 GLY A CA 1
ATOM 632 C C . GLY A 1 84 ? -28.251 12.714 4.726 1.00 90.19 84 GLY A C 1
ATOM 633 O O . GLY A 1 84 ? -28.699 13.780 5.140 1.00 90.19 84 GLY A O 1
ATOM 634 N N . ALA A 1 85 ? -28.949 11.579 4.743 1.00 93.00 85 ALA A N 1
ATOM 635 C CA . ALA A 1 85 ? -30.301 11.463 5.284 1.00 93.00 85 ALA A CA 1
ATOM 636 C C . ALA A 1 85 ? -30.337 11.199 6.802 1.00 93.00 85 ALA A C 1
ATOM 638 O O . ALA A 1 85 ? -31.420 11.212 7.385 1.00 93.00 85 ALA A O 1
ATOM 639 N N . ASN A 1 86 ? -29.178 10.952 7.426 1.00 95.38 86 ASN A N 1
ATOM 640 C CA . ASN A 1 86 ? -29.001 10.648 8.849 1.00 95.38 86 ASN A CA 1
ATOM 641 C C . ASN A 1 86 ? -29.933 9.528 9.350 1.00 95.38 86 ASN A C 1
ATOM 643 O O . ASN A 1 86 ? -30.621 9.676 10.362 1.00 95.38 86 ASN A O 1
ATOM 647 N N . ARG A 1 87 ? -30.006 8.422 8.598 1.00 95.00 87 ARG A N 1
ATOM 648 C CA . ARG A 1 87 ? -30.880 7.279 8.907 1.00 95.00 87 ARG A CA 1
ATOM 649 C C . ARG A 1 87 ? -30.348 5.964 8.340 1.00 95.00 87 ARG A C 1
ATOM 651 O O . ARG A 1 87 ? -29.586 5.951 7.373 1.00 95.00 87 ARG A O 1
ATOM 658 N N . LEU A 1 88 ? -30.833 4.853 8.892 1.00 93.81 88 LEU A N 1
ATOM 659 C CA . LEU A 1 88 ? -30.654 3.525 8.305 1.00 93.81 88 LEU A CA 1
ATOM 660 C C . LEU A 1 88 ? -31.553 3.358 7.074 1.00 93.81 88 LEU A C 1
ATOM 662 O O . LEU A 1 88 ? -32.748 3.645 7.116 1.00 93.81 88 LEU A O 1
ATOM 666 N N . MET A 1 89 ? -30.975 2.871 5.980 1.00 92.12 89 MET A N 1
ATOM 667 C CA . MET A 1 89 ? -31.683 2.596 4.725 1.00 92.12 89 MET A CA 1
ATOM 668 C C . MET A 1 89 ? -32.289 1.190 4.688 1.00 92.12 89 MET A C 1
ATOM 670 O O . MET A 1 89 ? -33.198 0.925 3.907 1.00 92.12 89 MET A O 1
ATOM 674 N N . HIS A 1 90 ? -31.777 0.287 5.519 1.00 88.12 90 HIS A N 1
ATOM 675 C CA . HIS A 1 90 ? -32.262 -1.075 5.714 1.00 88.12 90 HIS A CA 1
ATOM 676 C C . HIS A 1 90 ? -31.848 -1.567 7.106 1.00 88.12 90 HIS A C 1
ATOM 678 O O . HIS A 1 90 ? -31.038 -0.931 7.784 1.00 88.12 90 HIS A O 1
ATOM 684 N N . ALA A 1 91 ? -32.416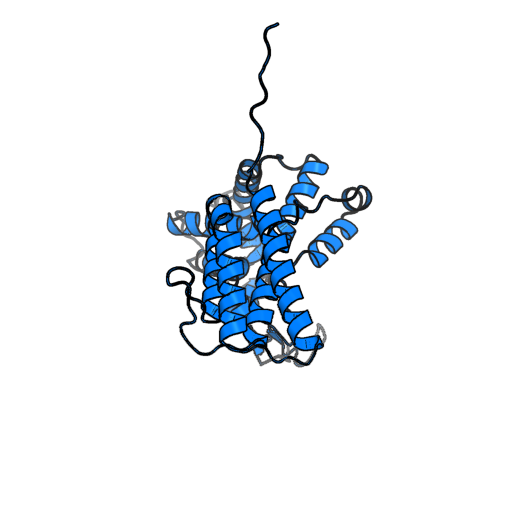 -2.694 7.541 1.00 84.12 91 ALA A N 1
ATOM 685 C CA . ALA A 1 91 ? -32.039 -3.316 8.805 1.00 84.12 91 ALA A CA 1
ATOM 686 C C . ALA A 1 91 ? -30.539 -3.659 8.812 1.00 84.12 91 ALA A C 1
ATOM 688 O O . ALA A 1 91 ? -30.025 -4.239 7.856 1.00 84.12 91 ALA A O 1
ATOM 689 N N . THR A 1 92 ? -29.855 -3.312 9.902 1.00 91.44 92 THR A N 1
ATOM 690 C CA . THR A 1 92 ? -28.432 -3.599 10.119 1.00 91.44 92 THR A CA 1
ATOM 691 C C . THR A 1 92 ? -28.246 -4.369 11.422 1.00 91.44 92 THR A C 1
ATOM 693 O O . THR A 1 92 ? -29.141 -4.397 12.268 1.00 91.44 92 THR A O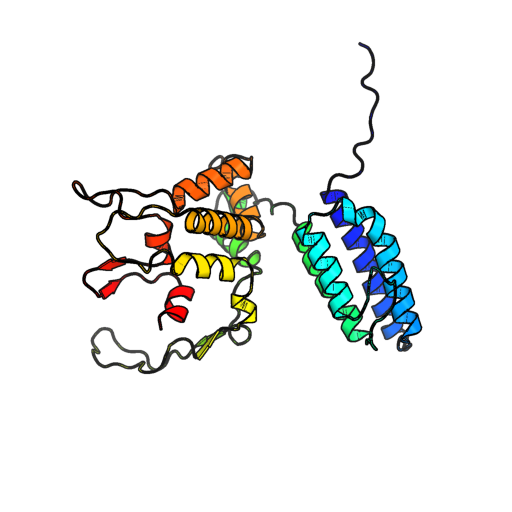 1
ATOM 696 N N . SER A 1 93 ? -27.093 -5.012 11.584 1.00 91.50 93 SER A N 1
ATOM 697 C CA . SER A 1 93 ? -26.756 -5.768 12.792 1.00 91.50 93 SER A CA 1
ATOM 698 C C . SER A 1 93 ? -25.596 -5.120 13.538 1.00 91.50 93 SER A C 1
ATOM 700 O O . SER A 1 93 ? -24.724 -4.493 12.933 1.00 91.50 93 SER A O 1
ATOM 702 N N . ALA A 1 94 ? -25.529 -5.338 14.854 1.00 91.81 94 ALA A N 1
ATOM 703 C CA . ALA A 1 94 ? -24.385 -4.909 15.658 1.00 91.81 94 ALA A CA 1
ATOM 704 C C . ALA A 1 94 ? -23.057 -5.463 15.103 1.00 91.81 94 ALA A C 1
ATOM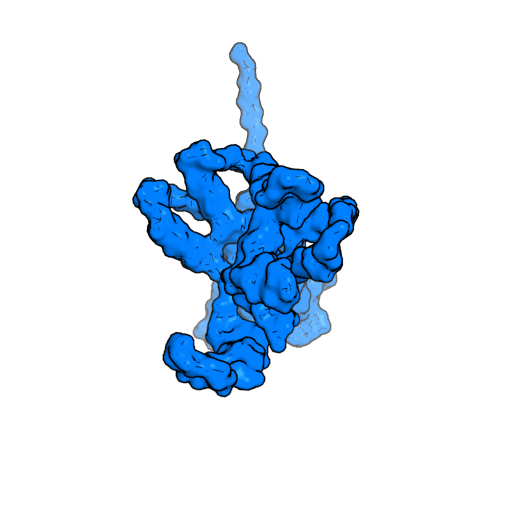 706 O O . ALA A 1 94 ? -22.053 -4.760 15.095 1.00 91.81 94 ALA A O 1
ATOM 707 N N . GLY A 1 95 ? -23.058 -6.689 14.562 1.00 91.00 95 GLY A N 1
ATOM 708 C CA . GLY A 1 95 ? -21.887 -7.279 13.905 1.00 91.00 95 GLY A CA 1
ATOM 709 C C . GLY A 1 95 ? -21.441 -6.514 12.653 1.00 91.00 95 GLY A C 1
ATOM 710 O O . GLY A 1 95 ? -20.252 -6.247 12.500 1.00 91.00 95 GLY A O 1
ATOM 711 N N . ALA A 1 96 ? -22.379 -6.102 11.794 1.00 90.50 96 ALA A N 1
ATOM 712 C CA . ALA A 1 96 ? -22.068 -5.315 10.597 1.00 90.50 96 ALA A CA 1
ATOM 713 C C . ALA A 1 96 ? -21.524 -3.918 10.948 1.00 90.50 96 ALA A C 1
ATOM 715 O O . ALA A 1 96 ? -20.569 -3.439 10.329 1.00 90.50 96 ALA A O 1
ATOM 716 N N . VAL A 1 97 ? -22.094 -3.274 11.973 1.00 93.81 97 VAL A N 1
ATOM 717 C CA . VAL A 1 97 ? -21.622 -1.971 12.469 1.00 93.81 97 VAL A CA 1
ATOM 718 C C . VAL A 1 97 ? -20.238 -2.093 13.122 1.00 93.81 97 VAL A C 1
ATOM 720 O O . VAL A 1 97 ? -19.362 -1.277 12.836 1.00 93.81 97 VAL A O 1
ATOM 723 N N . LEU A 1 98 ? -19.988 -3.143 13.913 1.00 93.69 98 LEU A N 1
ATOM 724 C CA . LEU A 1 98 ? -18.665 -3.420 14.490 1.00 93.69 98 LEU A CA 1
ATOM 725 C C . LEU A 1 98 ? -17.607 -3.634 13.407 1.00 93.69 98 LEU A C 1
ATOM 727 O O . LEU A 1 98 ? -16.582 -2.957 13.424 1.00 93.69 98 LEU A O 1
ATOM 731 N N . GLN A 1 99 ? -17.875 -4.502 12.428 1.00 87.00 99 GLN A N 1
ATOM 732 C CA . GLN A 1 99 ? -16.957 -4.750 11.312 1.00 87.00 99 GLN A CA 1
ATOM 733 C C . GLN A 1 99 ? -16.645 -3.458 10.543 1.00 87.00 99 GLN A C 1
ATOM 735 O O . GLN A 1 99 ? -15.507 -3.215 10.133 1.00 87.00 99 GLN A O 1
ATOM 740 N N . THR A 1 100 ? -17.650 -2.596 10.388 1.00 91.31 100 THR A N 1
ATOM 741 C CA . THR A 1 100 ? -17.506 -1.281 9.763 1.00 91.31 100 THR A CA 1
ATOM 742 C C . THR A 1 100 ? -16.564 -0.380 10.557 1.00 91.31 100 THR A C 1
ATOM 744 O O . THR A 1 100 ? -15.613 0.162 9.984 1.00 91.31 100 THR A O 1
ATOM 747 N N . PHE A 1 101 ? -16.770 -0.243 11.870 1.00 94.44 101 PHE A N 1
ATOM 748 C CA . PHE A 1 101 ? -15.888 0.564 12.712 1.00 94.44 101 PHE A CA 1
ATOM 749 C C . PHE A 1 101 ? -14.476 -0.013 12.813 1.00 94.44 101 PHE A C 1
ATOM 751 O O . PHE A 1 101 ? -13.511 0.741 12.734 1.00 94.44 101 PHE A O 1
ATOM 758 N N . GLU A 1 102 ? -14.311 -1.330 12.905 1.00 88.81 102 GLU A N 1
ATOM 759 C CA . GLU A 1 102 ? -12.995 -1.975 12.887 1.00 88.81 102 GLU A CA 1
ATOM 760 C C . GLU A 1 102 ? -12.242 -1.717 11.577 1.00 88.81 102 GLU A C 1
ATOM 762 O O . GLU A 1 102 ? -11.046 -1.405 11.593 1.00 88.81 102 GLU A O 1
ATOM 767 N N . GLY A 1 103 ? -12.941 -1.792 10.441 1.00 79.69 103 GLY A N 1
ATOM 768 C CA . GLY A 1 103 ? -12.397 -1.439 9.132 1.00 79.69 103 GLY A CA 1
ATOM 769 C C . GLY A 1 103 ? -11.974 0.031 9.057 1.00 79.69 103 GLY A C 1
ATOM 770 O O . GLY A 1 103 ? -10.867 0.333 8.603 1.00 79.69 103 GLY A O 1
ATOM 771 N N . MET A 1 104 ? -12.808 0.947 9.563 1.00 88.88 104 MET A N 1
ATOM 772 C CA . MET A 1 104 ? -12.480 2.374 9.647 1.00 88.88 104 MET A CA 1
ATOM 773 C C . MET A 1 104 ? -11.271 2.633 10.558 1.00 88.88 104 MET A C 1
ATOM 775 O O . MET A 1 104 ? -10.351 3.334 10.144 1.00 88.88 104 MET A O 1
ATOM 779 N N . VAL A 1 105 ? -11.220 2.038 11.756 1.00 88.94 105 VAL A N 1
ATOM 780 C CA . VAL A 1 105 ? -10.081 2.135 12.689 1.00 88.94 105 VAL A CA 1
ATOM 781 C C . VAL A 1 105 ? -8.797 1.674 12.010 1.00 88.94 105 VAL A C 1
ATOM 783 O O . VAL A 1 105 ? -7.778 2.355 12.095 1.00 88.94 105 VAL A O 1
ATOM 786 N N . ARG A 1 106 ? -8.834 0.541 11.301 1.00 83.12 106 ARG A N 1
ATOM 787 C CA . ARG A 1 106 ? -7.677 0.014 10.567 1.00 83.12 106 ARG A CA 1
ATOM 788 C C . ARG A 1 106 ? -7.203 0.990 9.489 1.00 83.12 106 ARG A C 1
ATOM 790 O O . ARG A 1 106 ? -6.021 1.321 9.455 1.00 83.12 106 ARG A O 1
ATOM 797 N N . GLY A 1 107 ? -8.117 1.486 8.653 1.00 75.62 107 GLY A N 1
ATOM 798 C CA . GLY A 1 107 ? -7.801 2.437 7.583 1.00 75.62 107 GLY A CA 1
ATOM 799 C C . GLY A 1 107 ? -7.289 3.786 8.099 1.00 75.62 107 GLY A C 1
ATOM 800 O O . GLY A 1 107 ? -6.339 4.343 7.553 1.00 75.62 107 GLY A O 1
ATOM 801 N N . LEU A 1 108 ? -7.866 4.301 9.187 1.00 81.12 108 LEU A N 1
ATOM 802 C CA . LEU A 1 108 ? -7.418 5.538 9.831 1.00 81.12 108 LEU A CA 1
ATOM 803 C C . LEU A 1 108 ? -6.052 5.356 10.502 1.00 81.12 108 LEU A C 1
ATOM 805 O O . LEU A 1 108 ? -5.183 6.205 10.327 1.00 81.12 108 LEU A O 1
ATOM 809 N N . LYS A 1 109 ? -5.804 4.224 11.174 1.00 80.06 109 LYS A N 1
ATOM 810 C CA . LYS A 1 109 ? -4.468 3.886 11.691 1.00 80.06 109 LYS A CA 1
ATOM 811 C C . LYS A 1 109 ? -3.433 3.847 10.572 1.00 80.06 109 LYS A C 1
ATOM 813 O O . LYS A 1 109 ? -2.380 4.440 10.735 1.00 80.06 109 LYS A O 1
ATOM 818 N N . GLN A 1 110 ? -3.743 3.252 9.419 1.00 69.81 110 GLN A N 1
ATOM 819 C CA . GLN A 1 110 ? -2.854 3.271 8.246 1.00 69.81 110 GLN A CA 1
ATOM 820 C C . GLN A 1 110 ? -2.555 4.692 7.735 1.00 69.81 110 GLN A C 1
ATOM 822 O O . GLN A 1 110 ? -1.462 4.946 7.228 1.00 69.81 110 GLN A O 1
ATOM 827 N N . CYS A 1 111 ? -3.499 5.628 7.875 1.00 66.38 111 CYS A N 1
ATOM 828 C CA . CYS A 1 111 ? -3.280 7.037 7.541 1.00 66.38 111 CYS A CA 1
ATOM 829 C C . CYS A 1 111 ? -2.377 7.755 8.558 1.00 66.38 111 CYS A C 1
ATOM 831 O O . CYS A 1 111 ? -1.639 8.651 8.161 1.00 66.38 111 CYS A O 1
ATOM 833 N N . LEU A 1 112 ? -2.433 7.349 9.831 1.00 65.12 112 LEU A N 1
ATOM 834 C CA . LEU A 1 112 ? -1.665 7.908 10.956 1.00 65.12 112 LEU A CA 1
ATOM 835 C C . LEU A 1 112 ? -0.323 7.245 11.199 1.00 65.12 112 LEU A C 1
ATOM 837 O O . LEU A 1 112 ? 0.441 7.696 12.049 1.00 65.12 112 LEU A O 1
ATOM 841 N N . VAL A 1 113 ? -0.012 6.188 10.455 1.00 60.72 113 VAL A N 1
ATOM 842 C CA . VAL A 1 113 ? 1.370 5.761 10.318 1.00 60.72 113 VAL A CA 1
ATOM 843 C C . VAL A 1 113 ? 2.108 6.921 9.643 1.00 60.72 113 VAL A C 1
ATOM 845 O O . VAL A 1 113 ? 2.128 7.034 8.412 1.00 60.72 113 VAL A O 1
ATOM 848 N N . ALA A 1 114 ? 2.700 7.799 10.465 1.00 54.41 114 ALA A N 1
ATOM 849 C CA . ALA A 1 114 ? 3.841 8.617 10.081 1.00 54.41 114 ALA A CA 1
ATOM 850 C C . ALA A 1 114 ? 4.788 7.710 9.294 1.00 54.41 114 ALA A C 1
ATOM 852 O O . ALA A 1 114 ? 4.919 6.537 9.660 1.00 54.41 114 ALA A O 1
ATOM 853 N N . ALA A 1 115 ? 5.375 8.206 8.196 1.00 58.06 115 ALA A N 1
ATOM 854 C CA . ALA A 1 115 ? 6.278 7.406 7.370 1.00 58.06 115 ALA A CA 1
ATOM 855 C C . ALA A 1 115 ? 7.200 6.607 8.301 1.00 58.06 115 ALA A C 1
ATOM 857 O O . ALA A 1 115 ? 7.880 7.248 9.104 1.00 58.06 115 ALA A O 1
ATOM 858 N N . PRO A 1 116 ? 7.124 5.258 8.323 1.00 70.56 116 PRO A N 1
ATOM 859 C CA . PRO A 1 116 ? 7.717 4.523 9.425 1.00 70.56 116 PRO A CA 1
ATOM 860 C C . PRO A 1 116 ? 9.205 4.872 9.466 1.00 70.56 116 PRO A C 1
ATOM 862 O O . PRO A 1 116 ? 9.898 4.773 8.454 1.00 70.56 116 PRO A O 1
ATOM 865 N N . THR A 1 117 ? 9.666 5.414 10.591 1.00 80.88 117 THR A N 1
ATOM 866 C CA . THR A 1 117 ? 11.026 5.947 10.665 1.00 80.88 117 THR A CA 1
ATOM 867 C C . THR A 1 117 ? 11.998 4.779 10.794 1.00 80.88 117 THR A C 1
ATOM 869 O O . THR A 1 117 ? 11.833 3.972 11.712 1.00 80.88 117 THR A O 1
ATOM 872 N N . PRO A 1 118 ? 13.004 4.667 9.913 1.00 90.19 118 PRO A N 1
ATOM 873 C CA . PRO A 1 118 ? 13.990 3.601 9.989 1.00 90.19 118 PRO A CA 1
ATOM 874 C C . PRO A 1 118 ? 14.859 3.760 11.240 1.00 90.19 118 PRO A C 1
ATOM 876 O O . PRO A 1 118 ? 15.345 4.856 11.543 1.00 90.19 118 PRO A O 1
ATOM 879 N N . THR A 1 119 ? 15.080 2.667 11.966 1.00 85.50 119 THR A N 1
ATOM 880 C CA . THR A 1 119 ? 15.993 2.671 13.120 1.00 85.50 119 THR A CA 1
ATOM 881 C C . THR A 1 119 ? 17.455 2.793 12.659 1.00 85.50 119 THR A C 1
ATOM 883 O O . THR A 1 119 ? 17.756 2.489 11.502 1.00 85.50 119 THR A O 1
ATOM 886 N N . PRO A 1 120 ? 18.403 3.213 13.522 1.00 92.00 120 PRO A N 1
ATOM 887 C CA . PRO A 1 120 ? 19.827 3.213 13.166 1.00 92.00 120 PRO A CA 1
ATOM 888 C C . PRO A 1 120 ? 20.311 1.846 12.665 1.00 92.00 120 PRO A C 1
ATOM 890 O O . PRO A 1 120 ? 21.026 1.763 11.673 1.00 92.00 120 PRO A O 1
ATOM 893 N N . GLU A 1 121 ? 19.838 0.772 13.294 1.00 89.56 121 GLU A N 1
ATOM 894 C CA . GLU A 1 121 ? 20.225 -0.587 12.938 1.00 89.56 121 GLU A CA 1
ATOM 895 C C . GLU A 1 121 ? 19.664 -1.024 11.577 1.00 89.56 121 GLU A C 1
ATOM 897 O O . GLU A 1 121 ? 20.361 -1.652 10.784 1.00 89.56 121 GLU A O 1
ATOM 902 N N . GLU A 1 122 ? 18.420 -0.651 11.267 1.00 88.38 122 GLU A N 1
ATOM 903 C CA . GLU A 1 122 ? 17.843 -0.871 9.938 1.00 88.38 122 GLU A CA 1
ATOM 904 C C . GLU A 1 122 ? 18.597 -0.080 8.865 1.00 88.38 122 GLU A C 1
ATOM 906 O O . GLU A 1 122 ? 18.828 -0.594 7.774 1.00 88.38 122 GLU A O 1
ATOM 911 N N . ARG A 1 123 ? 19.025 1.153 9.166 1.00 93.69 123 ARG A N 1
ATOM 912 C CA . ARG A 1 123 ? 19.782 1.996 8.226 1.00 93.69 123 ARG A CA 1
ATOM 913 C C . ARG A 1 123 ? 21.127 1.392 7.843 1.00 93.69 123 ARG A C 1
ATOM 915 O O . ARG A 1 123 ? 21.518 1.511 6.686 1.00 93.69 123 ARG A O 1
ATOM 922 N N . GLU A 1 124 ? 21.798 0.748 8.790 1.00 94.19 124 GLU A N 1
ATOM 923 C CA . GLU A 1 124 ? 23.117 0.135 8.599 1.00 94.19 124 GLU A CA 1
ATOM 924 C C . GLU A 1 124 ? 23.040 -1.318 8.101 1.00 94.19 124 GLU A C 1
ATOM 926 O O . GLU A 1 124 ? 24.040 -1.862 7.633 1.00 94.19 124 GLU A O 1
ATOM 931 N N . ASN A 1 125 ? 21.861 -1.950 8.148 1.00 92.12 125 ASN A N 1
ATOM 932 C CA . ASN A 1 125 ? 21.667 -3.340 7.749 1.00 92.12 125 ASN A CA 1
ATOM 933 C C . ASN A 1 125 ? 20.476 -3.503 6.793 1.00 92.12 125 ASN A C 1
ATOM 935 O O . ASN A 1 125 ? 19.314 -3.542 7.203 1.00 92.12 125 ASN A O 1
ATOM 939 N N . LEU A 1 126 ? 20.785 -3.700 5.507 1.00 91.62 126 LEU A N 1
ATOM 940 C CA . LEU A 1 126 ? 19.777 -3.863 4.459 1.00 91.62 126 LEU A CA 1
ATOM 941 C C . LEU A 1 126 ? 18.824 -5.037 4.723 1.00 91.62 126 LEU A C 1
ATOM 943 O O . LEU A 1 126 ? 17.634 -4.908 4.465 1.00 91.62 126 LEU A O 1
ATOM 947 N N . ALA A 1 127 ? 19.300 -6.156 5.281 1.00 88.62 127 ALA A N 1
ATOM 948 C CA . ALA A 1 127 ? 18.429 -7.289 5.593 1.00 88.62 127 ALA A CA 1
ATOM 949 C C . ALA A 1 127 ? 17.365 -6.910 6.638 1.00 88.62 127 ALA A C 1
ATOM 951 O O . ALA A 1 127 ? 16.211 -7.313 6.513 1.00 88.62 127 ALA A O 1
ATOM 952 N N . LYS A 1 128 ? 17.721 -6.076 7.626 1.00 77.44 128 LYS A N 1
ATOM 953 C CA . LYS A 1 128 ? 16.771 -5.553 8.622 1.00 77.44 128 LYS A CA 1
ATOM 954 C C . LYS A 1 128 ? 15.766 -4.587 8.010 1.00 77.44 128 LYS A C 1
ATOM 956 O O . LYS A 1 128 ? 14.574 -4.723 8.270 1.00 77.44 128 LYS A O 1
ATOM 961 N N . ALA A 1 129 ? 16.214 -3.688 7.136 1.00 85.62 129 ALA A N 1
ATOM 962 C CA . ALA A 1 129 ? 15.308 -2.829 6.378 1.00 85.62 129 ALA A CA 1
ATOM 963 C C . ALA A 1 129 ? 14.349 -3.639 5.479 1.00 85.62 129 ALA A C 1
ATOM 965 O O . ALA A 1 129 ? 13.163 -3.324 5.406 1.00 85.62 129 ALA A O 1
ATOM 966 N N . CYS A 1 130 ? 14.823 -4.717 4.845 1.00 84.44 130 CYS A N 1
ATOM 967 C CA . CYS A 1 130 ? 13.987 -5.617 4.045 1.00 84.44 130 CYS A CA 1
ATOM 968 C C . CYS A 1 130 ? 12.949 -6.367 4.892 1.00 84.44 130 CYS A C 1
ATOM 970 O O . CYS A 1 130 ? 11.790 -6.443 4.490 1.00 84.44 130 CYS A O 1
ATOM 972 N N . MET A 1 131 ? 13.319 -6.867 6.078 1.00 74.69 131 MET A N 1
ATOM 973 C CA . MET A 1 131 ? 12.347 -7.447 7.019 1.00 74.69 131 MET A CA 1
ATOM 974 C C . MET A 1 131 ? 11.300 -6.412 7.441 1.00 74.69 131 MET A C 1
ATOM 976 O O . MET A 1 131 ? 10.111 -6.711 7.498 1.00 74.69 131 MET A O 1
ATOM 980 N N . ARG A 1 132 ? 11.711 -5.157 7.646 1.00 80.44 132 ARG A N 1
ATOM 981 C CA . ARG A 1 132 ? 10.772 -4.085 7.976 1.00 80.44 132 ARG A CA 1
ATOM 982 C C . ARG A 1 132 ? 9.797 -3.785 6.835 1.00 80.44 132 ARG A C 1
ATOM 984 O O . ARG A 1 132 ? 8.609 -3.607 7.087 1.00 80.44 132 ARG A O 1
ATOM 991 N N . LEU A 1 133 ? 10.272 -3.759 5.588 1.00 85.31 133 LEU A N 1
ATOM 992 C CA . LEU A 1 133 ? 9.416 -3.643 4.400 1.00 85.31 133 LEU A CA 1
ATOM 993 C C . LEU A 1 133 ? 8.424 -4.810 4.307 1.00 85.31 133 LEU A C 1
ATOM 995 O O . LEU A 1 133 ? 7.255 -4.579 4.007 1.00 85.31 133 LEU A O 1
ATOM 999 N N . TRP A 1 134 ? 8.867 -6.032 4.617 1.00 78.12 134 TRP A N 1
ATOM 1000 C CA . TRP A 1 134 ? 8.006 -7.213 4.672 1.00 78.12 134 TRP A CA 1
ATOM 1001 C C . TRP A 1 134 ? 6.875 -7.044 5.694 1.00 78.12 134 TRP A C 1
ATOM 1003 O O . TRP A 1 134 ? 5.710 -7.262 5.364 1.00 78.12 134 TRP A O 1
ATOM 1013 N N . ASP A 1 135 ? 7.172 -6.593 6.909 1.00 74.06 135 ASP A N 1
ATOM 1014 C CA . ASP A 1 135 ? 6.147 -6.392 7.943 1.00 74.06 135 ASP A CA 1
ATOM 1015 C C . ASP A 1 135 ? 5.127 -5.302 7.573 1.00 74.06 135 ASP A C 1
ATOM 1017 O O . ASP A 1 135 ? 3.967 -5.353 7.980 1.00 74.06 135 ASP A O 1
ATOM 1021 N N . LEU A 1 136 ? 5.554 -4.310 6.789 1.00 79.50 136 LEU A N 1
ATOM 1022 C CA . LEU A 1 136 ? 4.728 -3.184 6.351 1.00 79.50 136 LEU A CA 1
ATOM 1023 C C . LEU A 1 136 ? 3.863 -3.489 5.123 1.00 79.50 136 LEU A C 1
ATOM 1025 O O . LEU A 1 136 ? 3.003 -2.670 4.774 1.00 79.50 136 LEU A O 1
ATOM 1029 N N . ASP A 1 137 ? 4.079 -4.624 4.456 1.00 83.06 137 ASP A N 1
ATOM 1030 C CA . ASP A 1 137 ? 3.340 -4.986 3.252 1.00 83.06 137 ASP A CA 1
ATOM 1031 C C . ASP A 1 137 ? 1.939 -5.512 3.579 1.00 83.06 137 ASP A C 1
ATOM 1033 O O . ASP A 1 137 ? 1.674 -6.710 3.678 1.00 83.06 137 ASP A O 1
ATOM 1037 N N . VAL A 1 138 ? 1.023 -4.558 3.721 1.00 81.25 138 VAL A N 1
ATOM 1038 C CA . VAL A 1 138 ? -0.411 -4.790 3.925 1.00 81.25 138 VAL A CA 1
ATOM 1039 C C . VAL A 1 138 ? -1.142 -5.241 2.658 1.00 81.25 138 VAL A C 1
ATOM 1041 O O . VAL A 1 138 ? -2.315 -5.595 2.737 1.00 81.25 138 VAL A O 1
ATOM 1044 N N . ASN A 1 139 ? -0.492 -5.176 1.492 1.00 85.25 139 ASN A N 1
ATOM 1045 C CA . ASN A 1 139 ? -1.088 -5.574 0.221 1.00 85.25 139 ASN A CA 1
ATOM 1046 C C . ASN A 1 139 ? -0.686 -6.995 -0.190 1.00 85.25 139 ASN A C 1
ATOM 1048 O O . ASN A 1 139 ? -1.329 -7.533 -1.090 1.00 85.25 139 ASN A O 1
ATOM 1052 N N . ARG A 1 140 ? 0.316 -7.599 0.466 1.00 85.56 140 ARG A N 1
ATOM 1053 C CA . ARG A 1 140 ? 0.793 -8.963 0.216 1.00 85.56 140 ARG A CA 1
ATOM 1054 C C . ARG A 1 140 ? -0.355 -9.966 0.064 1.00 85.56 140 ARG A C 1
ATOM 1056 O O . ARG A 1 140 ? -1.300 -9.992 0.853 1.00 85.56 140 ARG A O 1
ATOM 1063 N N . ALA A 1 141 ? -0.231 -10.821 -0.947 1.00 86.06 141 ALA A N 1
ATOM 1064 C CA . ALA A 1 141 ? -1.121 -11.952 -1.155 1.00 86.06 141 ALA A CA 1
ATOM 1065 C C . ALA A 1 141 ? -0.843 -13.049 -0.114 1.00 86.06 141 ALA A C 1
ATOM 1067 O O . ALA A 1 141 ? 0.308 -13.389 0.159 1.00 86.06 141 ALA A O 1
ATOM 1068 N N . GLU A 1 142 ? -1.898 -13.638 0.437 1.00 83.00 142 GLU A N 1
ATOM 1069 C CA . GLU A 1 142 ? -1.807 -14.718 1.428 1.00 83.00 142 GLU A CA 1
ATOM 1070 C C . GLU A 1 142 ? -2.305 -16.017 0.802 1.00 83.00 142 GLU A C 1
ATOM 1072 O O . GLU A 1 142 ? -3.392 -16.047 0.221 1.00 83.00 142 GLU A O 1
ATOM 1077 N N . HIS A 1 143 ? -1.517 -17.081 0.925 1.00 85.94 143 HIS A N 1
ATOM 1078 C CA . HIS A 1 143 ? -1.882 -18.398 0.415 1.00 85.94 143 HIS A CA 1
ATOM 1079 C C . HIS A 1 143 ? -3.140 -18.928 1.120 1.00 85.94 143 HIS A C 1
ATOM 1081 O O . HIS A 1 143 ? -3.276 -18.794 2.335 1.00 85.94 143 HIS A O 1
ATOM 1087 N N . GLY A 1 144 ? -4.059 -19.531 0.367 1.00 82.19 144 GLY A N 1
ATOM 1088 C CA . GLY A 1 144 ? -5.335 -20.056 0.865 1.00 82.19 144 GLY A CA 1
ATOM 1089 C C . GLY A 1 144 ? -6.419 -18.997 1.104 1.00 82.19 144 GLY A C 1
ATOM 1090 O O . GLY A 1 144 ? -7.596 -19.344 1.145 1.00 82.19 144 GLY A O 1
ATOM 1091 N N . THR A 1 145 ? -6.051 -17.716 1.205 1.00 81.31 145 THR A N 1
ATOM 1092 C CA . THR A 1 145 ? -7.002 -16.592 1.291 1.00 81.31 145 THR A CA 1
ATOM 1093 C C . THR A 1 145 ? -7.132 -15.877 -0.049 1.00 81.31 145 THR A C 1
ATOM 1095 O O . THR A 1 145 ? -8.232 -15.654 -0.549 1.00 81.31 145 THR A O 1
ATOM 1098 N N . HIS A 1 146 ? -5.995 -15.487 -0.625 1.00 90.94 146 HIS A N 1
ATOM 1099 C CA . HIS A 1 146 ? -5.930 -14.653 -1.820 1.00 90.94 146 HIS A CA 1
ATOM 1100 C C . HIS A 1 146 ? -5.475 -15.423 -3.057 1.00 90.94 146 HIS A C 1
ATOM 1102 O O . HIS A 1 146 ? -5.768 -14.984 -4.160 1.00 90.94 146 HIS A O 1
ATOM 1108 N N . TYR A 1 147 ? -4.750 -16.529 -2.904 1.00 93.19 147 TYR A N 1
ATOM 1109 C CA . TYR A 1 147 ? -4.352 -17.371 -4.030 1.00 93.19 147 TYR A CA 1
ATOM 1110 C C . TYR A 1 147 ? -4.145 -18.820 -3.598 1.00 93.19 147 TYR A C 1
ATOM 1112 O O . TYR A 1 147 ? -3.861 -19.096 -2.429 1.00 93.19 147 TYR A O 1
ATOM 1120 N N . THR A 1 148 ? -4.250 -19.732 -4.559 1.00 93.75 148 THR A N 1
ATOM 1121 C CA . THR A 1 148 ? -3.910 -21.151 -4.404 1.00 93.75 148 THR A CA 1
ATOM 1122 C C . THR A 1 148 ? -3.011 -21.567 -5.558 1.00 93.75 148 THR A C 1
ATOM 1124 O O . THR A 1 148 ? -3.284 -21.195 -6.700 1.00 93.75 148 THR A O 1
ATOM 1127 N N . ILE A 1 149 ? -1.961 -22.336 -5.266 1.00 93.31 149 ILE A N 1
ATOM 1128 C CA . ILE A 1 149 ? -1.057 -22.874 -6.286 1.00 93.31 149 ILE A CA 1
ATOM 1129 C C . ILE A 1 149 ? -1.073 -24.401 -6.320 1.00 93.31 149 ILE A C 1
ATOM 1131 O O . ILE A 1 149 ? -1.219 -25.038 -5.277 1.00 93.31 149 ILE A O 1
ATOM 1135 N N . ASP A 1 150 ? -0.877 -24.962 -7.510 1.00 91.75 150 ASP A N 1
ATOM 1136 C CA . ASP A 1 150 ? -0.592 -26.375 -7.733 1.00 91.75 150 ASP A CA 1
ATOM 1137 C C . ASP A 1 150 ? 0.851 -26.533 -8.222 1.00 91.75 150 ASP A C 1
ATOM 1139 O O . ASP A 1 150 ? 1.200 -26.221 -9.360 1.00 91.75 150 ASP A O 1
ATOM 1143 N N . LEU A 1 151 ? 1.715 -26.994 -7.316 1.00 89.50 151 LEU A N 1
ATOM 1144 C CA . LEU A 1 151 ? 3.134 -27.204 -7.602 1.00 89.50 151 LEU A CA 1
ATOM 1145 C C . LEU A 1 151 ? 3.388 -28.434 -8.482 1.00 89.50 151 LEU A C 1
ATOM 1147 O O . LEU A 1 151 ? 4.483 -28.549 -9.033 1.00 89.50 151 LEU A O 1
ATOM 1151 N N . GLN A 1 152 ? 2.413 -29.344 -8.588 1.00 91.12 152 GLN A N 1
ATOM 1152 C CA . GLN A 1 152 ? 2.519 -30.605 -9.321 1.00 91.12 152 GLN A CA 1
ATOM 1153 C C . GLN A 1 152 ? 3.808 -31.382 -8.977 1.00 91.12 152 GLN A C 1
ATOM 1155 O O . GLN A 1 152 ? 4.272 -31.362 -7.831 1.00 91.12 152 GLN A O 1
ATOM 1160 N N . ALA A 1 153 ? 4.367 -32.149 -9.918 1.00 86.38 153 ALA A N 1
ATOM 1161 C CA . ALA A 1 153 ? 5.533 -32.982 -9.657 1.00 86.38 153 ALA A CA 1
ATOM 1162 C C . ALA A 1 153 ? 6.847 -32.233 -9.933 1.00 86.38 153 ALA A C 1
ATOM 1164 O O . ALA A 1 153 ? 7.079 -31.675 -11.004 1.00 86.38 153 ALA A O 1
ATOM 1165 N N . GLY A 1 154 ? 7.767 -32.288 -8.967 1.00 79.81 154 GLY A N 1
ATOM 1166 C CA . GLY A 1 154 ? 9.132 -31.803 -9.155 1.00 79.81 154 GLY A CA 1
ATOM 1167 C C . GLY A 1 154 ? 9.936 -32.705 -10.096 1.00 79.81 154 GLY A C 1
ATOM 1168 O O . GLY A 1 154 ? 9.756 -33.924 -10.115 1.00 79.81 154 GLY A O 1
ATOM 1169 N N . LYS A 1 155 ? 10.883 -32.117 -10.836 1.00 81.25 155 LYS A N 1
ATOM 1170 C CA . LYS A 1 155 ? 11.783 -32.857 -11.731 1.00 81.25 155 LYS A CA 1
ATOM 1171 C C . LYS A 1 155 ? 13.257 -32.566 -11.462 1.00 81.25 155 LYS A C 1
ATOM 1173 O O . LYS A 1 155 ? 13.621 -31.492 -10.989 1.00 81.25 155 LYS A O 1
ATOM 1178 N N . SER A 1 156 ? 14.119 -33.529 -11.790 1.00 79.75 156 SER A N 1
ATOM 1179 C CA . SER A 1 156 ? 15.572 -33.310 -11.785 1.00 79.75 156 SER A CA 1
ATOM 1180 C C . SER A 1 156 ? 16.003 -32.494 -13.008 1.00 79.75 156 SER A C 1
ATOM 1182 O O . SER A 1 156 ? 15.341 -32.535 -14.044 1.00 79.75 156 SER A O 1
ATOM 1184 N N . PHE A 1 157 ? 17.146 -31.808 -12.923 1.00 74.38 157 PHE A N 1
ATOM 1185 C CA . PHE A 1 157 ? 17.673 -30.973 -14.014 1.00 74.38 157 PHE A CA 1
ATOM 1186 C C . PHE A 1 157 ? 17.839 -31.725 -15.351 1.00 74.38 157 PHE A C 1
ATOM 1188 O O . PHE A 1 157 ? 17.766 -31.122 -16.419 1.00 74.38 157 PHE A O 1
ATOM 1195 N N . HIS A 1 158 ? 18.040 -33.045 -15.309 1.00 79.38 158 HIS A N 1
ATOM 1196 C CA . HIS A 1 158 ? 18.216 -33.873 -16.503 1.00 79.38 158 HIS A CA 1
ATOM 1197 C C . HIS A 1 158 ? 16.900 -34.398 -17.101 1.00 79.38 158 HIS A C 1
ATOM 1199 O O . HIS A 1 158 ? 16.924 -34.952 -18.200 1.00 79.38 158 HIS A O 1
ATOM 1205 N N . ASP A 1 159 ? 15.760 -34.234 -16.420 1.00 78.12 159 ASP A N 1
ATOM 1206 C CA . ASP A 1 159 ? 14.470 -34.711 -16.923 1.00 78.12 159 ASP A CA 1
ATOM 1207 C C . ASP A 1 159 ? 13.820 -33.675 -17.854 1.00 78.12 159 ASP A C 1
ATOM 1209 O O . ASP A 1 159 ? 13.496 -32.543 -17.477 1.00 78.12 159 ASP A O 1
ATOM 1213 N N . ARG A 1 160 ? 13.642 -34.075 -19.115 1.00 79.56 160 ARG A N 1
ATOM 1214 C CA . ARG A 1 160 ? 13.059 -33.242 -20.176 1.00 79.56 160 ARG A CA 1
ATOM 1215 C C . ARG A 1 160 ? 11.551 -33.403 -20.320 1.00 79.56 160 ARG A C 1
ATOM 1217 O O . ARG A 1 160 ? 10.960 -32.661 -21.095 1.00 79.56 160 ARG A O 1
ATOM 1224 N N . ARG A 1 161 ? 10.938 -34.354 -19.618 1.00 81.81 161 ARG A N 1
ATOM 1225 C CA . ARG A 1 161 ? 9.486 -34.540 -19.660 1.00 81.81 161 ARG A CA 1
ATOM 1226 C C . ARG A 1 161 ? 8.801 -33.416 -18.894 1.00 81.81 161 ARG A C 1
ATOM 1228 O O . ARG A 1 161 ? 9.367 -32.874 -17.939 1.00 81.81 161 ARG A O 1
ATOM 1235 N N . ASP A 1 162 ? 7.604 -33.070 -19.347 1.00 80.06 162 ASP A N 1
ATOM 1236 C CA . ASP A 1 162 ? 6.725 -32.208 -18.579 1.00 80.06 162 ASP A CA 1
ATOM 1237 C C . ASP A 1 162 ? 6.200 -32.985 -17.364 1.00 80.06 162 ASP A C 1
ATOM 1239 O O . ASP A 1 162 ? 5.766 -34.132 -17.482 1.00 80.06 162 ASP A O 1
ATOM 1243 N N . ALA A 1 163 ? 6.339 -32.374 -16.194 1.00 81.94 163 ALA A N 1
ATOM 1244 C CA . ALA A 1 163 ? 5.928 -32.910 -14.901 1.00 81.94 163 ALA A CA 1
ATOM 1245 C C . ALA A 1 163 ? 4.882 -32.005 -14.222 1.00 81.94 163 ALA A C 1
ATOM 1247 O O . ALA A 1 163 ? 4.449 -32.304 -13.109 1.00 81.94 163 ALA A O 1
ATOM 1248 N N . ALA A 1 164 ? 4.497 -30.914 -14.893 1.00 84.94 164 ALA A N 1
ATOM 1249 C CA . ALA A 1 164 ? 3.593 -29.894 -14.402 1.00 84.94 164 ALA A CA 1
ATOM 1250 C C . ALA A 1 164 ? 2.705 -29.384 -15.559 1.00 84.94 164 ALA A C 1
ATOM 1252 O O . ALA A 1 164 ? 2.884 -28.271 -16.045 1.00 84.94 164 ALA A O 1
ATOM 1253 N N . ALA A 1 165 ? 1.791 -30.242 -16.025 1.00 84.94 165 ALA A N 1
ATOM 1254 C CA . ALA A 1 165 ? 0.924 -29.977 -17.173 1.00 84.94 165 ALA A CA 1
ATOM 1255 C C . ALA A 1 165 ? -0.234 -29.004 -16.870 1.00 84.94 165 ALA A C 1
ATOM 1257 O O . ALA A 1 165 ? -0.781 -28.404 -17.794 1.00 84.94 165 ALA A O 1
ATOM 1258 N N . ASP A 1 166 ? -0.623 -28.864 -15.602 1.00 88.81 166 ASP A N 1
ATOM 1259 C CA . ASP A 1 166 ? -1.670 -27.942 -15.159 1.00 88.81 166 ASP A CA 1
ATOM 1260 C C . ASP A 1 166 ? -1.099 -26.534 -14.854 1.00 88.81 166 ASP A C 1
ATOM 1262 O O . ASP A 1 166 ? 0.110 -26.377 -14.647 1.00 88.81 166 ASP A O 1
ATOM 1266 N N . PRO A 1 167 ? -1.924 -25.474 -14.805 1.00 88.06 167 PRO A N 1
ATOM 1267 C CA . PRO A 1 167 ? -1.457 -24.142 -14.422 1.00 88.06 167 PRO A CA 1
ATOM 1268 C C . PRO A 1 167 ? -0.937 -24.091 -12.977 1.00 88.06 167 PRO A C 1
ATOM 1270 O O . PRO A 1 167 ? -1.550 -24.642 -12.063 1.00 88.06 167 PRO A O 1
ATOM 1273 N N . LEU A 1 168 ? 0.158 -23.353 -12.740 1.00 90.50 168 LEU A N 1
ATOM 1274 C CA . LEU A 1 168 ? 0.718 -23.166 -11.392 1.00 90.50 168 LEU A CA 1
ATOM 1275 C C . LEU A 1 168 ? -0.280 -22.485 -10.448 1.00 90.50 168 LEU A C 1
ATOM 1277 O O . LEU A 1 168 ? -0.359 -22.839 -9.277 1.00 90.50 168 LEU A O 1
ATOM 1281 N N . PHE A 1 169 ? -1.017 -21.486 -10.928 1.00 92.12 169 PHE A N 1
ATOM 1282 C CA . PHE A 1 169 ? -2.025 -20.786 -10.140 1.00 92.12 169 PHE A CA 1
ATOM 1283 C C . PHE A 1 169 ? -3.401 -21.384 -10.409 1.00 92.12 169 PHE A C 1
ATOM 1285 O O . PHE A 1 169 ? -3.966 -21.216 -11.483 1.00 92.12 169 PHE A O 1
ATOM 1292 N N . VAL A 1 170 ? -3.980 -22.022 -9.395 1.00 92.00 170 VAL A N 1
ATOM 1293 C CA . VAL A 1 170 ? -5.347 -22.554 -9.473 1.00 92.00 170 VAL A CA 1
ATOM 1294 C C . VAL A 1 170 ? -6.365 -21.417 -9.398 1.00 92.00 170 VAL A C 1
ATOM 1296 O O . VAL A 1 170 ? -7.402 -21.441 -10.056 1.00 92.00 170 VAL A O 1
ATOM 1299 N N . ASN A 1 171 ? -6.091 -20.417 -8.556 1.00 91.31 171 ASN A N 1
ATOM 1300 C CA . ASN A 1 171 ? -6.871 -19.188 -8.486 1.00 91.31 171 ASN A CA 1
ATOM 1301 C C . ASN A 1 171 ? -6.068 -18.048 -7.854 1.00 91.31 171 ASN A C 1
ATOM 1303 O O . ASN A 1 171 ? -5.181 -18.271 -7.026 1.00 91.31 171 ASN A O 1
ATOM 1307 N N . VAL A 1 172 ? -6.461 -16.823 -8.201 1.00 93.62 172 VAL A N 1
ATOM 1308 C CA . VAL A 1 172 ? -6.102 -15.586 -7.503 1.00 93.62 172 VAL A CA 1
ATOM 1309 C C . VAL A 1 172 ? -7.383 -14.779 -7.287 1.00 93.62 172 VAL A C 1
ATOM 1311 O O . VAL A 1 172 ? -8.240 -14.688 -8.168 1.00 93.62 172 VAL A O 1
ATOM 1314 N N . SER A 1 173 ? -7.557 -14.215 -6.094 1.00 92.56 173 SER A N 1
ATOM 1315 C CA . SER A 1 173 ? -8.794 -13.549 -5.705 1.00 92.56 173 SER A CA 1
ATOM 1316 C C . SER A 1 173 ? -8.979 -12.227 -6.454 1.00 92.56 173 SER A C 1
ATOM 1318 O O . SER A 1 173 ? -8.080 -11.389 -6.545 1.00 92.56 173 SER A O 1
ATOM 1320 N N . GLN A 1 174 ? -10.198 -11.994 -6.944 1.00 91.56 174 GLN A N 1
ATOM 1321 C CA . GLN A 1 174 ? -10.555 -10.725 -7.589 1.00 91.56 174 GLN A CA 1
ATOM 1322 C C . GLN A 1 174 ? -10.502 -9.543 -6.610 1.00 91.56 174 GLN A C 1
ATOM 1324 O O . GLN A 1 174 ? -10.235 -8.413 -7.009 1.00 91.56 174 GLN A O 1
ATOM 1329 N N . GLU A 1 175 ? -10.704 -9.793 -5.312 1.00 90.25 175 GLU A N 1
ATOM 1330 C CA . GLU A 1 175 ? -10.514 -8.779 -4.272 1.00 90.25 175 GLU A CA 1
ATOM 1331 C C . GLU A 1 175 ? -9.061 -8.290 -4.229 1.00 90.25 175 GLU A C 1
ATOM 1333 O O . GLU A 1 175 ? -8.849 -7.075 -4.257 1.00 90.25 175 GLU A O 1
ATOM 1338 N N . LEU A 1 176 ? -8.075 -9.196 -4.265 1.00 88.81 176 LEU A N 1
ATOM 1339 C CA . LEU A 1 176 ? -6.655 -8.846 -4.297 1.00 88.81 176 LEU A CA 1
ATOM 1340 C C . LEU A 1 176 ? -6.325 -8.023 -5.548 1.00 88.81 176 LEU A C 1
ATOM 1342 O O . LEU A 1 176 ? -5.730 -6.951 -5.435 1.00 88.81 176 LEU A O 1
ATOM 1346 N N . LEU A 1 177 ? -6.768 -8.482 -6.722 1.00 92.12 177 LEU A N 1
ATOM 1347 C CA . LEU A 1 177 ? -6.532 -7.794 -7.998 1.00 92.12 177 LEU A CA 1
ATOM 1348 C C . LEU A 1 177 ? -7.210 -6.418 -8.060 1.00 92.12 177 LEU A C 1
ATOM 1350 O O . LEU A 1 177 ? -6.704 -5.498 -8.699 1.00 92.12 177 LEU A O 1
ATOM 1354 N N . SER A 1 178 ? -8.320 -6.231 -7.340 1.00 88.94 178 SER A N 1
ATOM 1355 C CA . SER A 1 178 ? -9.014 -4.943 -7.261 1.00 88.94 178 SER A CA 1
ATOM 1356 C C . SER A 1 178 ? -8.287 -3.896 -6.406 1.00 88.94 178 SER A C 1
ATOM 1358 O O . SER A 1 178 ? -8.597 -2.696 -6.507 1.00 88.94 178 SER A O 1
ATOM 1360 N N . ARG A 1 179 ? -7.318 -4.314 -5.571 1.00 88.88 179 ARG A N 1
ATOM 1361 C CA . ARG A 1 179 ? -6.544 -3.400 -4.719 1.00 88.88 179 ARG A CA 1
ATOM 1362 C C . ARG A 1 179 ? -5.790 -2.394 -5.589 1.00 88.88 179 ARG A C 1
ATOM 1364 O O . ARG A 1 179 ? -5.287 -2.761 -6.649 1.00 88.88 179 ARG A O 1
ATOM 1371 N N . PRO A 1 180 ? -5.663 -1.125 -5.155 1.00 89.88 180 PRO A N 1
ATOM 1372 C CA . PRO A 1 180 ? -5.097 -0.071 -5.992 1.00 89.88 180 PRO A CA 1
ATOM 1373 C C . PRO A 1 180 ? -3.728 -0.399 -6.597 1.00 89.88 180 PRO A C 1
ATOM 1375 O O . PRO A 1 180 ? -3.525 -0.115 -7.771 1.00 89.88 180 PRO A O 1
ATOM 1378 N N . THR A 1 181 ? -2.817 -1.011 -5.834 1.00 93.75 181 THR A N 1
ATOM 1379 C CA . THR A 1 181 ? -1.460 -1.346 -6.298 1.00 93.75 181 THR A CA 1
ATOM 1380 C C . THR A 1 181 ? -1.451 -2.459 -7.340 1.00 93.75 181 THR A C 1
ATOM 1382 O O . THR A 1 181 ? -0.712 -2.356 -8.306 1.00 93.75 181 THR A O 1
ATOM 1385 N N . PHE A 1 182 ? -2.294 -3.485 -7.181 1.00 94.25 182 PHE A N 1
ATOM 1386 C CA . PHE A 1 182 ? -2.427 -4.568 -8.159 1.00 94.25 182 PHE A CA 1
ATOM 1387 C C . PHE A 1 182 ? -3.111 -4.072 -9.423 1.00 94.25 182 PHE A C 1
ATOM 1389 O O . PHE A 1 182 ? -2.554 -4.195 -10.503 1.00 94.25 182 PHE A O 1
ATOM 1396 N N . ARG A 1 183 ? -4.269 -3.421 -9.289 1.00 94.25 183 ARG A N 1
ATOM 1397 C CA . ARG A 1 183 ? -5.035 -2.917 -10.432 1.00 94.25 183 ARG A CA 1
ATOM 1398 C C . ARG A 1 183 ? -4.221 -1.970 -11.314 1.00 94.25 183 ARG A C 1
ATOM 1400 O O . ARG A 1 183 ? -4.264 -2.090 -12.529 1.00 94.25 183 ARG A O 1
ATOM 1407 N N . THR A 1 184 ? -3.498 -1.028 -10.705 1.00 93.81 184 THR A N 1
ATOM 1408 C CA . THR A 1 184 ? -2.663 -0.077 -11.461 1.00 93.81 184 THR A CA 1
ATOM 1409 C C . THR A 1 184 ? -1.405 -0.719 -12.032 1.00 93.81 184 THR A C 1
ATOM 1411 O O . THR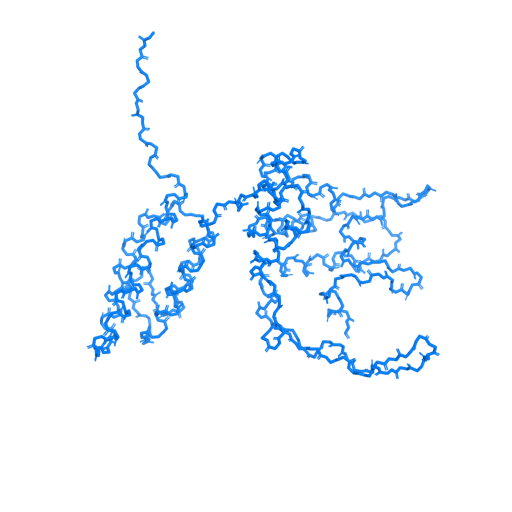 A 1 184 ? -0.917 -0.242 -13.041 1.00 93.81 184 THR A O 1
ATOM 1414 N N . PHE A 1 185 ? -0.894 -1.798 -11.431 1.00 93.75 185 PHE A N 1
ATOM 1415 C CA . PHE A 1 185 ? 0.187 -2.584 -12.021 1.00 93.75 185 PHE A CA 1
ATOM 1416 C C . PHE A 1 185 ? -0.297 -3.397 -13.229 1.00 93.75 185 PHE A C 1
ATOM 1418 O O . PHE A 1 185 ? 0.389 -3.444 -14.237 1.00 93.75 185 PHE A O 1
ATOM 1425 N N . VAL A 1 186 ? -1.475 -4.023 -13.144 1.00 90.75 186 VAL A N 1
ATOM 1426 C CA . VAL A 1 186 ? -2.066 -4.800 -14.250 1.00 90.75 186 VAL A CA 1
ATOM 1427 C C . VAL A 1 186 ? -2.309 -3.911 -15.470 1.00 90.75 186 VAL A C 1
ATOM 1429 O O . VAL A 1 186 ? -1.948 -4.301 -16.569 1.00 90.75 186 VAL A O 1
ATOM 1432 N N . ALA A 1 187 ? -2.825 -2.697 -15.259 1.00 89.44 187 ALA A N 1
ATOM 1433 C CA . ALA A 1 187 ? -2.988 -1.677 -16.302 1.00 89.44 187 ALA A CA 1
ATOM 1434 C C . ALA A 1 187 ? -1.662 -1.085 -16.822 1.00 89.44 187 ALA A C 1
ATOM 1436 O O . ALA A 1 187 ? -1.676 -0.123 -17.571 1.00 89.44 187 ALA A O 1
ATOM 1437 N N . LEU A 1 188 ? -0.509 -1.557 -16.338 1.00 88.06 188 LEU A N 1
ATOM 1438 C CA . LEU A 1 188 ? 0.778 -1.253 -16.957 1.00 88.06 188 LEU A CA 1
ATOM 1439 C C . LEU A 1 188 ? 1.273 -2.397 -17.833 1.00 88.06 188 LEU A C 1
ATOM 1441 O O . LEU A 1 188 ? 2.242 -2.175 -18.541 1.00 88.06 188 LEU A O 1
ATOM 1445 N N . LEU A 1 189 ? 0.707 -3.604 -17.751 1.00 83.44 189 LEU A N 1
ATOM 1446 C CA . LEU A 1 189 ? 1.218 -4.763 -18.489 1.00 83.44 189 LEU A CA 1
ATOM 1447 C C . LEU A 1 189 ? 0.807 -4.726 -19.965 1.00 83.44 189 LEU A C 1
ATOM 1449 O O . LEU A 1 189 ? 1.632 -4.992 -20.834 1.00 83.44 189 LEU A O 1
ATOM 1453 N N . ASP A 1 190 ? -0.429 -4.315 -20.242 1.00 71.94 190 ASP A N 1
ATOM 1454 C CA . ASP A 1 190 ? -0.987 -4.131 -21.588 1.00 71.94 190 ASP A CA 1
ATOM 1455 C C . ASP A 1 190 ? -0.202 -3.120 -22.435 1.00 71.94 190 ASP A C 1
ATOM 1457 O O . ASP A 1 190 ? -0.064 -3.296 -23.647 1.00 71.94 190 ASP A O 1
ATOM 1461 N N . ASN A 1 191 ? 0.398 -2.117 -21.794 1.00 71.12 191 ASN A N 1
ATOM 1462 C CA . ASN A 1 191 ? 1.275 -1.147 -22.450 1.00 71.12 191 ASN A CA 1
ATOM 1463 C C . ASN A 1 191 ? 2.512 -1.765 -23.118 1.00 71.12 191 ASN A C 1
ATOM 1465 O O . ASN A 1 191 ? 3.060 -1.152 -24.027 1.00 71.12 191 ASN A O 1
ATOM 1469 N N . TYR A 1 192 ? 2.948 -2.959 -22.703 1.00 64.81 192 TYR A N 1
ATOM 1470 C CA . TYR A 1 192 ? 4.173 -3.599 -23.206 1.00 64.81 192 TYR A CA 1
ATOM 1471 C C . TYR A 1 192 ? 3.905 -4.883 -24.010 1.00 64.81 192 TYR A C 1
ATOM 1473 O O . TYR A 1 192 ? 4.844 -5.515 -24.493 1.00 64.81 192 TYR A O 1
ATOM 1481 N N . GLU A 1 193 ? 2.639 -5.269 -24.211 1.00 57.12 193 GLU A N 1
ATOM 1482 C CA . GLU A 1 193 ? 2.267 -6.379 -25.104 1.00 57.12 193 GLU A CA 1
ATOM 1483 C C . GLU A 1 193 ? 2.374 -5.995 -26.603 1.00 57.12 193 GLU A C 1
ATOM 1485 O O . GLU A 1 193 ? 2.354 -6.860 -27.487 1.00 57.12 193 GLU A O 1
ATOM 1490 N N . MET A 1 194 ? 2.526 -4.703 -26.935 1.00 43.16 194 MET A N 1
ATOM 1491 C CA . MET A 1 194 ? 2.513 -4.200 -28.316 1.00 43.16 194 MET A CA 1
ATOM 1492 C C . MET A 1 194 ? 3.898 -4.145 -28.993 1.00 43.16 194 MET A C 1
ATOM 1494 O O . MET A 1 194 ? 4.550 -3.119 -29.076 1.00 43.16 194 MET A O 1
ATOM 1498 N N . GLN A 1 195 ? 4.253 -5.254 -29.649 1.00 43.69 195 GLN A N 1
ATOM 1499 C CA . GLN A 1 195 ? 5.175 -5.354 -30.800 1.00 43.69 195 GLN A CA 1
ATOM 1500 C C . GLN A 1 195 ? 6.617 -4.819 -30.643 1.00 43.69 195 GLN A C 1
ATOM 1502 O O . GLN A 1 195 ? 6.952 -3.677 -30.954 1.00 43.69 195 GLN A O 1
ATOM 1507 N N . VAL A 1 196 ? 7.534 -5.761 -30.402 1.00 40.75 196 VAL A N 1
ATOM 1508 C CA . VAL A 1 196 ? 8.984 -5.601 -30.590 1.00 40.75 196 VAL A CA 1
ATOM 1509 C C . VAL A 1 196 ? 9.308 -5.050 -31.993 1.00 40.75 196 VAL A C 1
ATOM 1511 O O . VAL A 1 196 ? 9.076 -5.720 -33.000 1.00 40.75 196 VAL A O 1
ATOM 1514 N N . GLY A 1 197 ? 9.928 -3.865 -32.065 1.00 42.38 197 GLY A N 1
ATOM 1515 C CA . GLY A 1 197 ? 10.592 -3.362 -33.280 1.00 42.38 197 GLY A CA 1
ATOM 1516 C C . GLY A 1 197 ? 10.068 -2.052 -33.878 1.00 42.38 197 GLY A C 1
ATOM 1517 O O . GLY A 1 197 ? 10.622 -1.602 -34.884 1.00 42.38 197 GLY A O 1
ATOM 1518 N N . VAL A 1 198 ? 9.065 -1.408 -33.275 1.00 46.81 198 VAL A N 1
ATOM 1519 C CA . VAL A 1 198 ? 8.613 -0.056 -33.649 1.00 46.81 198 VAL A CA 1
ATOM 1520 C C . VAL A 1 198 ? 8.963 0.913 -32.519 1.00 46.81 198 VAL A C 1
ATOM 1522 O O . VAL A 1 198 ? 8.861 0.561 -31.353 1.00 46.81 198 VAL A O 1
ATOM 1525 N N . ALA A 1 199 ? 9.422 2.125 -32.847 1.00 46.56 199 ALA A N 1
ATOM 1526 C CA . ALA A 1 199 ? 9.673 3.154 -31.839 1.00 46.56 199 ALA A CA 1
ATOM 1527 C C . ALA A 1 199 ? 8.348 3.525 -31.150 1.00 46.56 199 ALA A C 1
ATOM 1529 O O . ALA A 1 199 ? 7.519 4.216 -31.751 1.00 46.56 199 ALA A O 1
ATOM 1530 N N . GLU A 1 200 ? 8.146 3.050 -29.923 1.00 53.66 200 GLU A N 1
ATOM 1531 C CA . GLU A 1 200 ? 6.948 3.338 -29.141 1.00 53.66 200 GLU A CA 1
ATOM 1532 C C . GLU A 1 200 ? 6.850 4.839 -28.864 1.00 53.66 200 GLU A C 1
ATOM 1534 O O . GLU A 1 200 ? 7.755 5.483 -28.323 1.00 53.66 200 GLU A O 1
ATOM 1539 N N . LYS A 1 201 ? 5.731 5.433 -29.280 1.00 62.12 201 LYS A N 1
ATOM 1540 C CA . LYS A 1 201 ? 5.351 6.769 -28.833 1.00 62.12 201 LYS A CA 1
ATOM 1541 C C . LYS A 1 201 ? 4.588 6.598 -27.537 1.00 62.12 201 LYS A C 1
ATOM 1543 O O . LYS A 1 201 ? 3.429 6.206 -27.599 1.00 62.12 201 LYS A O 1
ATOM 1548 N N . VAL A 1 202 ? 5.213 6.995 -26.429 1.00 68.81 202 VAL A N 1
ATOM 1549 C CA . VAL A 1 202 ? 4.543 7.003 -25.128 1.00 68.81 202 VAL A CA 1
ATOM 1550 C C . VAL A 1 202 ? 3.223 7.775 -25.231 1.00 68.81 202 VAL A C 1
ATOM 1552 O O . VAL A 1 202 ? 3.217 8.968 -25.576 1.00 68.81 202 VAL A O 1
ATOM 1555 N N . THR A 1 203 ? 2.102 7.101 -24.988 1.00 78.56 203 THR A N 1
ATOM 1556 C CA . THR A 1 203 ? 0.771 7.700 -25.108 1.00 78.56 203 THR A CA 1
ATOM 1557 C C . THR A 1 203 ? 0.418 8.532 -23.870 1.00 78.56 203 THR A C 1
ATOM 1559 O O . THR A 1 203 ? 1.056 8.480 -22.818 1.00 78.56 203 THR A O 1
ATOM 1562 N N . ARG A 1 204 ? -0.616 9.379 -23.978 1.00 83.25 204 ARG A N 1
ATOM 1563 C CA . ARG A 1 204 ? -1.126 10.119 -22.804 1.00 83.25 204 ARG A CA 1
ATOM 1564 C C . ARG A 1 204 ? -1.750 9.191 -21.760 1.00 83.25 204 ARG A C 1
ATOM 1566 O O . ARG A 1 204 ? -1.849 9.596 -20.604 1.00 83.25 204 ARG A O 1
ATOM 1573 N N . GLU A 1 205 ? -2.211 8.023 -22.190 1.00 84.44 205 GLU A N 1
ATOM 1574 C CA . GLU A 1 205 ? -2.829 7.005 -21.347 1.00 84.44 205 GLU A CA 1
ATOM 1575 C C . GLU A 1 205 ? -1.757 6.271 -20.538 1.00 84.44 205 GLU A C 1
ATOM 1577 O O . GLU A 1 205 ? -1.804 6.346 -19.313 1.00 84.44 205 GLU A O 1
ATOM 1582 N N . GLU A 1 206 ? -0.687 5.808 -21.189 1.00 83.62 206 GLU A N 1
ATOM 1583 C CA . GLU A 1 206 ? 0.496 5.232 -20.525 1.00 83.62 206 GLU A CA 1
ATOM 1584 C C . GLU A 1 206 ? 1.079 6.171 -19.457 1.00 83.62 206 GLU A C 1
ATOM 1586 O O . GLU A 1 206 ? 1.282 5.790 -18.304 1.00 83.62 206 GLU A O 1
ATOM 1591 N N . LEU A 1 207 ? 1.268 7.461 -19.782 1.00 86.38 207 LEU A N 1
ATOM 1592 C CA . LEU A 1 207 ? 1.751 8.448 -18.802 1.00 86.38 207 LEU A CA 1
ATOM 1593 C C . LEU A 1 207 ? 0.814 8.603 -17.601 1.00 86.38 207 LEU A C 1
ATOM 1595 O O . LEU A 1 207 ? 1.255 8.968 -16.505 1.00 86.38 207 LEU A O 1
ATOM 1599 N N . ARG A 1 208 ? -0.491 8.416 -17.804 1.00 89.12 208 ARG A N 1
ATOM 1600 C CA . ARG A 1 208 ? -1.478 8.485 -16.732 1.00 89.12 208 ARG A CA 1
ATOM 1601 C C . ARG A 1 208 ? -1.410 7.225 -15.873 1.00 89.12 208 ARG A C 1
ATOM 1603 O O . ARG A 1 208 ? -1.404 7.358 -14.651 1.00 89.12 208 ARG A O 1
ATOM 1610 N N . GLU A 1 209 ? -1.305 6.051 -16.475 1.00 90.94 209 GLU A N 1
ATOM 1611 C CA . GLU A 1 209 ? -1.179 4.770 -15.773 1.00 90.94 209 GLU A CA 1
ATOM 1612 C C . GLU A 1 209 ? 0.106 4.709 -14.944 1.00 90.94 209 GLU A C 1
ATOM 1614 O O . GLU A 1 209 ? 0.043 4.396 -13.753 1.00 90.94 209 GLU A O 1
ATOM 1619 N N . GLU A 1 210 ? 1.242 5.164 -15.489 1.00 92.25 210 GLU A N 1
ATOM 1620 C CA . GLU A 1 210 ? 2.496 5.344 -14.740 1.00 92.25 210 GLU A CA 1
ATOM 1621 C C . GLU A 1 210 ? 2.275 6.198 -13.482 1.00 92.25 210 GLU A C 1
ATOM 1623 O O . GLU A 1 210 ? 2.720 5.876 -12.373 1.00 92.25 210 GLU A O 1
ATOM 1628 N N . GLN A 1 211 ? 1.583 7.332 -13.642 1.00 91.25 211 GLN A N 1
ATOM 1629 C CA . GLN A 1 211 ? 1.325 8.254 -12.542 1.00 91.25 211 GLN A CA 1
ATOM 1630 C C . GLN A 1 211 ? 0.382 7.665 -11.498 1.00 91.25 211 GLN A C 1
ATOM 1632 O O . GLN A 1 211 ? 0.596 7.916 -10.304 1.00 91.25 211 GLN A O 1
ATOM 1637 N N . GLU A 1 212 ? -0.650 6.941 -11.927 1.00 89.75 212 GLU A N 1
ATOM 1638 C CA . GLU A 1 212 ? -1.612 6.261 -11.063 1.00 89.75 212 GLU A CA 1
ATOM 1639 C C . GLU A 1 212 ? -0.935 5.135 -10.273 1.00 89.75 212 GLU A C 1
ATOM 1641 O O . GLU A 1 212 ? -1.106 5.080 -9.051 1.00 89.75 212 GLU A O 1
ATOM 1646 N N . PHE A 1 213 ? -0.083 4.332 -10.914 1.00 95.50 213 PHE A N 1
ATOM 1647 C CA . PHE A 1 213 ? 0.709 3.291 -10.260 1.00 95.50 213 PHE A CA 1
ATOM 1648 C C . PHE A 1 213 ? 1.684 3.867 -9.231 1.00 95.50 213 PHE A C 1
ATOM 1650 O O . PHE A 1 213 ? 1.674 3.469 -8.063 1.00 95.50 213 PHE A O 1
ATOM 1657 N N . LEU A 1 214 ? 2.473 4.882 -9.604 1.00 93.81 214 LEU A N 1
ATOM 1658 C CA . LEU A 1 214 ? 3.390 5.540 -8.668 1.00 93.81 214 LEU A CA 1
ATOM 1659 C C . LEU A 1 214 ? 2.645 6.149 -7.472 1.00 93.81 214 LEU A C 1
ATOM 1661 O O . LEU A 1 214 ? 3.123 6.057 -6.342 1.00 93.81 214 LEU A O 1
ATOM 1665 N N . ASN A 1 215 ? 1.472 6.751 -7.694 1.00 86.88 215 ASN A N 1
ATOM 1666 C CA . ASN A 1 215 ? 0.630 7.272 -6.614 1.00 86.88 215 ASN A CA 1
ATOM 1667 C C . ASN A 1 215 ? 0.120 6.155 -5.693 1.00 86.88 215 ASN A C 1
ATOM 1669 O O . ASN A 1 215 ? 0.155 6.313 -4.471 1.00 86.88 215 ASN A O 1
ATOM 1673 N N . ALA A 1 216 ? -0.351 5.043 -6.265 1.00 88.81 216 ALA A N 1
ATOM 1674 C CA . ALA A 1 216 ? -0.833 3.895 -5.505 1.00 88.81 216 ALA A CA 1
ATOM 1675 C C . ALA A 1 216 ? 0.282 3.311 -4.629 1.00 88.81 216 ALA A C 1
ATOM 1677 O O . ALA A 1 216 ? 0.069 3.097 -3.436 1.00 88.81 216 ALA A O 1
ATOM 1678 N N . CYS A 1 217 ? 1.482 3.142 -5.189 1.00 94.44 217 CYS A N 1
ATOM 1679 C CA . CYS A 1 217 ? 2.660 2.674 -4.471 1.00 94.44 217 CYS A CA 1
ATOM 1680 C C . CYS A 1 217 ? 3.069 3.647 -3.359 1.00 94.44 217 CYS A C 1
ATOM 1682 O O . CYS A 1 217 ? 3.162 3.234 -2.206 1.00 94.44 217 CYS A O 1
ATOM 1684 N N . LEU A 1 218 ? 3.250 4.940 -3.652 1.00 89.25 218 LEU A N 1
ATOM 1685 C CA . LEU A 1 218 ? 3.678 5.953 -2.669 1.00 89.25 218 LEU A CA 1
ATOM 1686 C C . LEU A 1 218 ? 2.701 6.140 -1.498 1.00 89.25 218 LEU A C 1
ATOM 1688 O O . LEU A 1 218 ? 3.105 6.582 -0.423 1.00 89.25 218 LEU A O 1
ATOM 1692 N N . ALA A 1 219 ? 1.427 5.786 -1.673 1.00 85.19 219 ALA A N 1
ATOM 1693 C CA . ALA A 1 219 ? 0.444 5.816 -0.595 1.00 85.19 219 ALA A CA 1
ATOM 1694 C C . ALA A 1 219 ? 0.639 4.691 0.443 1.00 85.19 219 ALA A C 1
ATOM 1696 O O . ALA A 1 219 ? 0.125 4.802 1.561 1.00 85.19 219 ALA A O 1
ATOM 1697 N N . THR A 1 220 ? 1.369 3.625 0.100 1.00 85.94 220 THR A N 1
ATOM 1698 C CA . THR A 1 220 ? 1.550 2.448 0.961 1.00 85.94 220 THR A CA 1
ATOM 1699 C C . THR A 1 220 ? 2.529 2.695 2.115 1.00 85.94 220 THR A C 1
ATOM 1701 O O . THR A 1 220 ? 3.478 3.471 1.972 1.00 85.94 220 THR A O 1
ATOM 1704 N N . PRO A 1 221 ? 2.372 1.993 3.255 1.00 83.12 221 PRO A N 1
ATOM 1705 C CA . PRO A 1 221 ? 3.364 2.019 4.331 1.00 83.12 221 PRO A CA 1
ATOM 1706 C C . PRO A 1 221 ? 4.766 1.584 3.877 1.00 83.12 221 PRO A C 1
ATOM 1708 O O . PRO A 1 221 ? 5.754 2.175 4.310 1.00 83.12 221 PRO A O 1
ATOM 1711 N N . VAL A 1 222 ? 4.842 0.613 2.960 1.00 92.75 222 VAL A N 1
ATOM 1712 C CA . VAL A 1 222 ? 6.087 0.105 2.360 1.00 92.75 222 VAL A CA 1
ATOM 1713 C C . VAL A 1 222 ? 6.868 1.233 1.687 1.00 92.75 222 VAL A C 1
ATOM 1715 O O . VAL A 1 222 ? 8.025 1.474 2.028 1.00 92.75 222 VAL A O 1
ATOM 1718 N N . MET A 1 223 ? 6.238 1.984 0.780 1.00 94.56 223 MET A N 1
ATOM 1719 C CA . MET A 1 223 ? 6.930 3.062 0.066 1.00 94.56 223 MET A CA 1
ATOM 1720 C C . MET A 1 223 ? 7.217 4.276 0.939 1.00 94.56 223 MET A C 1
ATOM 1722 O O . MET A 1 223 ? 8.243 4.926 0.746 1.00 94.56 223 MET A O 1
ATOM 1726 N N . LYS A 1 224 ? 6.355 4.574 1.918 1.00 91.44 224 LYS A N 1
ATOM 1727 C CA . LYS A 1 224 ? 6.640 5.612 2.915 1.00 91.44 224 LYS A CA 1
ATOM 1728 C C . LYS A 1 224 ? 7.896 5.269 3.726 1.00 91.44 224 LYS A C 1
ATOM 1730 O O . LYS A 1 224 ? 8.742 6.139 3.916 1.00 91.44 224 LYS A O 1
ATOM 1735 N N . TYR A 1 225 ? 8.053 4.011 4.148 1.00 93.38 225 TYR A N 1
ATOM 1736 C CA . TYR A 1 225 ? 9.267 3.548 4.828 1.00 93.38 225 TYR A CA 1
ATOM 1737 C C . TYR A 1 225 ? 10.480 3.572 3.899 1.00 93.38 225 TYR A C 1
ATOM 1739 O O . TYR A 1 225 ? 11.518 4.105 4.276 1.00 93.38 225 TYR A O 1
ATOM 1747 N N . ALA A 1 226 ? 10.353 3.058 2.671 1.00 96.25 226 ALA A N 1
ATOM 1748 C CA . ALA A 1 226 ? 11.439 3.076 1.693 1.00 96.25 226 ALA A CA 1
ATOM 1749 C C . ALA A 1 226 ? 11.932 4.508 1.422 1.00 96.25 226 ALA A C 1
ATOM 1751 O O . ALA A 1 226 ? 13.136 4.762 1.395 1.00 96.25 226 ALA A O 1
ATOM 1752 N N . HIS A 1 227 ? 11.013 5.469 1.287 1.00 95.69 227 HIS A N 1
ATOM 1753 C CA . HIS A 1 227 ? 11.357 6.882 1.139 1.00 95.69 227 HIS A CA 1
ATOM 1754 C C . HIS A 1 227 ? 12.086 7.419 2.377 1.00 95.69 227 HIS A C 1
ATOM 1756 O O . HIS A 1 227 ? 13.165 7.991 2.233 1.00 95.69 227 HIS A O 1
ATOM 1762 N N . ALA A 1 228 ? 11.567 7.167 3.583 1.00 93.38 228 ALA A N 1
ATOM 1763 C CA . ALA A 1 228 ? 12.209 7.577 4.834 1.00 93.38 228 ALA A CA 1
ATOM 1764 C C . ALA A 1 228 ? 13.616 6.968 5.003 1.00 93.38 228 ALA A C 1
ATOM 1766 O O . ALA A 1 228 ? 14.556 7.677 5.365 1.00 93.38 228 ALA A O 1
ATOM 1767 N N . TYR A 1 229 ? 13.785 5.685 4.672 1.00 96.00 229 TYR A N 1
ATOM 1768 C CA . TYR A 1 229 ? 15.068 4.980 4.629 1.00 96.00 229 TYR A CA 1
ATOM 1769 C C . TYR A 1 229 ? 16.067 5.653 3.688 1.00 96.00 229 TYR A C 1
ATOM 1771 O O . TYR A 1 229 ? 17.201 5.942 4.081 1.00 96.00 229 TYR A O 1
ATOM 1779 N N . LEU A 1 230 ? 15.653 5.953 2.456 1.00 96.69 230 LEU A N 1
ATOM 1780 C CA . LEU A 1 230 ? 16.526 6.584 1.471 1.00 96.69 230 LEU A CA 1
ATOM 1781 C C . LEU A 1 230 ? 16.881 8.023 1.862 1.00 96.69 230 LEU A C 1
ATOM 1783 O O . LEU A 1 230 ? 18.028 8.430 1.691 1.00 96.69 230 LEU A O 1
ATOM 1787 N N . VAL A 1 231 ? 15.940 8.789 2.417 1.00 94.94 231 VAL A N 1
ATOM 1788 C CA . VAL A 1 231 ? 16.191 10.155 2.905 1.00 94.94 231 VAL A CA 1
ATOM 1789 C C . VAL A 1 231 ? 17.165 10.139 4.080 1.00 94.94 231 VAL A C 1
ATOM 1791 O O . VAL A 1 231 ? 18.149 10.881 4.067 1.00 94.94 231 VAL A O 1
ATOM 1794 N N . ALA A 1 232 ? 16.956 9.257 5.062 1.00 94.06 232 ALA A N 1
ATOM 1795 C CA . ALA A 1 232 ? 17.840 9.124 6.218 1.00 94.06 232 ALA A CA 1
ATOM 1796 C C . ALA A 1 232 ? 19.276 8.751 5.808 1.00 94.06 232 ALA A C 1
ATOM 1798 O O . ALA A 1 232 ? 20.238 9.215 6.419 1.00 94.06 232 ALA A O 1
ATOM 1799 N N . ASN A 1 233 ? 19.428 7.974 4.733 1.00 95.38 233 ASN A N 1
ATOM 1800 C CA . ASN A 1 233 ? 20.720 7.608 4.152 1.00 95.38 233 ASN A CA 1
ATOM 1801 C C . ASN A 1 233 ? 21.231 8.584 3.075 1.00 95.38 233 ASN A C 1
ATOM 1803 O O . ASN A 1 233 ? 22.264 8.329 2.465 1.00 95.38 233 ASN A O 1
ATOM 1807 N N . ARG A 1 234 ? 20.559 9.727 2.866 1.00 95.62 234 ARG A N 1
ATOM 1808 C CA . ARG A 1 234 ? 20.928 10.772 1.886 1.00 95.62 234 ARG A CA 1
ATOM 1809 C C . ARG A 1 234 ? 20.952 10.286 0.427 1.00 95.62 234 ARG A C 1
ATOM 1811 O O . ARG A 1 234 ? 21.660 10.843 -0.408 1.00 95.62 234 ARG A O 1
ATOM 1818 N N . LEU A 1 235 ? 20.154 9.269 0.110 1.00 95.88 235 LEU A N 1
ATOM 1819 C CA . LEU A 1 235 ? 20.030 8.652 -1.216 1.00 95.88 235 LEU A CA 1
ATOM 1820 C C . LEU A 1 235 ? 18.827 9.180 -2.017 1.00 95.88 235 LEU A C 1
ATOM 1822 O O . LEU A 1 235 ? 18.757 8.986 -3.233 1.00 95.88 235 LEU A O 1
ATOM 1826 N N . ALA A 1 236 ? 17.887 9.872 -1.370 1.00 95.31 236 ALA A N 1
ATOM 1827 C CA . ALA A 1 236 ? 16.700 10.447 -2.002 1.00 95.31 236 ALA A CA 1
ATOM 1828 C C . ALA A 1 236 ? 16.385 11.858 -1.472 1.00 95.31 236 ALA A C 1
ATOM 1830 O O . ALA A 1 236 ? 16.743 12.181 -0.338 1.00 95.31 236 ALA A O 1
ATOM 1831 N N . PRO A 1 237 ? 15.709 12.704 -2.274 1.00 90.19 237 PRO A N 1
ATOM 1832 C CA . PRO A 1 237 ? 15.185 13.979 -1.795 1.00 90.19 237 PRO A CA 1
ATOM 1833 C C . PRO A 1 237 ? 14.085 13.766 -0.745 1.00 90.19 237 PRO A C 1
ATOM 1835 O O . PRO A 1 237 ? 13.304 12.822 -0.846 1.00 90.19 237 PRO A O 1
ATOM 1838 N N . ALA A 1 238 ? 13.998 14.672 0.234 1.00 85.75 238 ALA A N 1
ATOM 1839 C CA . ALA A 1 238 ? 12.962 14.633 1.270 1.00 85.75 238 ALA A CA 1
ATOM 1840 C C . ALA A 1 238 ? 11.559 14.978 0.737 1.00 85.75 238 ALA A C 1
ATOM 1842 O O . ALA A 1 238 ? 10.566 14.483 1.259 1.00 85.75 238 ALA A O 1
ATOM 1843 N N . ASP A 1 239 ? 11.469 15.798 -0.313 1.00 85.31 239 ASP A N 1
ATOM 1844 C CA . ASP A 1 239 ? 10.200 16.120 -0.966 1.00 85.31 239 ASP A CA 1
ATOM 1845 C C . ASP A 1 239 ? 9.663 14.912 -1.751 1.00 85.31 239 ASP A C 1
ATOM 1847 O O . ASP A 1 239 ? 10.343 14.347 -2.614 1.00 85.31 239 ASP A O 1
ATOM 1851 N N . VAL A 1 240 ? 8.419 14.529 -1.461 1.00 85.25 240 VAL A N 1
ATOM 1852 C CA . VAL A 1 240 ? 7.774 13.339 -2.038 1.00 85.25 240 VAL A CA 1
ATOM 1853 C C . VAL A 1 240 ? 7.552 13.503 -3.540 1.00 85.25 240 VAL A C 1
ATOM 1855 O O . VAL A 1 240 ? 7.694 12.533 -4.283 1.00 85.25 240 VAL A O 1
ATOM 1858 N N . ASN A 1 241 ? 7.259 14.715 -4.023 1.00 85.56 241 ASN A N 1
ATOM 1859 C CA . ASN A 1 241 ? 7.058 14.942 -5.456 1.00 85.56 241 ASN A CA 1
ATOM 1860 C C . ASN A 1 241 ? 8.370 14.768 -6.233 1.00 85.56 241 ASN A C 1
ATOM 1862 O O . ASN A 1 241 ? 8.399 14.117 -7.276 1.00 85.56 241 ASN A O 1
ATOM 1866 N N . SER A 1 242 ? 9.471 15.278 -5.686 1.00 89.75 242 SER A N 1
ATOM 1867 C CA . SER A 1 242 ? 10.823 15.102 -6.216 1.00 89.75 242 SER A CA 1
ATOM 1868 C C . SER A 1 242 ? 11.248 13.633 -6.183 1.00 89.75 242 SER A C 1
ATOM 1870 O O . SER A 1 242 ? 11.861 13.134 -7.130 1.00 89.75 242 SER A O 1
ATOM 1872 N N . PHE A 1 243 ? 10.889 12.905 -5.121 1.00 94.88 243 PHE A N 1
ATOM 1873 C CA . PHE A 1 243 ? 11.119 11.465 -5.039 1.00 94.88 243 PHE A CA 1
ATOM 1874 C C . PHE A 1 243 ? 10.304 10.697 -6.088 1.00 94.88 243 PHE A C 1
ATOM 1876 O O . PHE A 1 243 ? 10.864 9.858 -6.792 1.00 94.88 243 PHE A O 1
ATOM 1883 N N . LYS A 1 244 ? 9.024 11.043 -6.282 1.00 93.44 244 LYS A N 1
ATOM 1884 C CA . LYS A 1 244 ? 8.167 10.480 -7.337 1.00 93.44 244 LYS A CA 1
ATOM 1885 C C . LYS A 1 244 ? 8.757 10.699 -8.731 1.00 93.44 244 LYS A C 1
ATOM 1887 O O . LYS A 1 244 ? 8.792 9.765 -9.524 1.00 93.44 244 LYS A O 1
ATOM 1892 N N . GLN A 1 245 ? 9.250 11.902 -9.028 1.00 94.00 245 GLN A N 1
ATOM 1893 C CA . GLN A 1 245 ? 9.908 12.192 -10.308 1.00 94.00 245 GLN A CA 1
ATOM 1894 C C . GLN A 1 245 ? 11.169 11.344 -10.504 1.00 94.00 245 GLN A C 1
ATOM 1896 O O . GLN A 1 245 ? 11.400 10.826 -11.595 1.00 94.00 245 GLN A O 1
ATOM 1901 N N . ARG A 1 246 ? 11.965 11.149 -9.442 1.00 95.62 246 ARG A N 1
ATOM 1902 C CA . ARG A 1 246 ? 13.135 10.264 -9.482 1.00 95.62 246 ARG A CA 1
ATOM 1903 C C . ARG A 1 246 ? 12.737 8.806 -9.726 1.00 95.62 246 ARG A C 1
ATOM 1905 O O . ARG A 1 246 ? 13.377 8.161 -10.547 1.00 95.62 246 ARG A O 1
ATOM 1912 N N . LEU A 1 247 ? 11.690 8.303 -9.067 1.00 96.38 247 LEU A N 1
ATOM 1913 C CA . LEU A 1 247 ? 11.160 6.960 -9.324 1.00 96.38 247 LEU A CA 1
ATOM 1914 C C . LEU A 1 247 ? 10.692 6.814 -10.769 1.00 96.38 247 LEU A C 1
ATOM 1916 O O . LEU A 1 247 ? 11.072 5.845 -11.417 1.00 96.38 247 LEU A O 1
ATOM 1920 N N . ARG A 1 248 ? 9.942 7.796 -11.290 1.00 94.81 248 ARG A N 1
ATOM 1921 C CA . ARG A 1 248 ? 9.511 7.786 -12.691 1.00 94.81 248 ARG A CA 1
ATOM 1922 C C . ARG A 1 248 ? 10.705 7.643 -13.629 1.00 94.81 248 ARG A C 1
ATOM 1924 O O . ARG A 1 248 ? 10.707 6.770 -14.479 1.00 94.81 248 ARG A O 1
ATOM 1931 N N . LYS A 1 249 ? 11.742 8.453 -13.418 1.00 91.81 249 LYS A N 1
ATOM 1932 C CA . LYS A 1 249 ? 12.958 8.412 -14.231 1.00 91.81 249 LYS A CA 1
ATOM 1933 C C . LYS A 1 249 ? 13.705 7.078 -14.146 1.00 91.81 249 LYS A C 1
ATOM 1935 O O . LYS A 1 249 ? 14.254 6.629 -15.138 1.00 91.81 249 LYS A O 1
ATOM 1940 N N . ILE A 1 250 ? 13.774 6.463 -12.968 1.00 92.75 250 ILE A N 1
ATOM 1941 C CA . ILE A 1 250 ? 14.476 5.180 -12.796 1.00 92.75 250 ILE A CA 1
ATOM 1942 C C . ILE A 1 250 ? 13.729 4.047 -13.506 1.00 92.75 250 ILE A C 1
ATOM 1944 O O . ILE A 1 250 ? 14.364 3.198 -14.124 1.00 92.75 250 ILE A O 1
ATOM 1948 N N . TRP A 1 251 ? 12.402 4.021 -13.388 1.00 92.56 251 TRP A N 1
ATOM 1949 C CA . TRP A 1 251 ? 11.601 2.875 -13.812 1.00 92.56 251 TRP A CA 1
ATOM 1950 C C . TRP A 1 251 ? 11.020 3.014 -15.221 1.00 92.56 251 TRP A C 1
ATOM 1952 O O . TRP A 1 251 ? 10.956 2.016 -15.923 1.00 92.56 251 TRP A O 1
ATOM 1962 N N . PHE A 1 252 ? 10.642 4.218 -15.652 1.00 89.38 252 PHE A N 1
ATOM 1963 C CA . PHE A 1 252 ? 9.861 4.425 -16.878 1.00 89.38 252 PHE A CA 1
ATOM 1964 C C . PHE A 1 252 ? 10.571 5.244 -17.964 1.00 89.38 252 PHE A C 1
ATOM 1966 O O . PHE A 1 252 ? 10.149 5.199 -19.115 1.00 89.38 252 PHE A O 1
ATOM 1973 N N . ASP A 1 253 ? 11.649 5.982 -17.661 1.00 86.62 253 ASP A N 1
ATOM 1974 C CA . ASP A 1 253 ? 12.411 6.621 -18.744 1.00 86.62 253 ASP A CA 1
ATOM 1975 C C . ASP A 1 253 ? 13.139 5.538 -19.567 1.00 86.62 253 ASP A C 1
ATOM 1977 O O . ASP A 1 253 ? 13.828 4.671 -19.020 1.00 86.62 253 ASP A O 1
ATOM 1981 N N . MET A 1 254 ? 13.000 5.615 -20.892 1.00 80.19 254 MET A N 1
ATOM 1982 C CA . MET A 1 254 ? 13.608 4.664 -21.822 1.00 80.19 254 MET A CA 1
ATOM 1983 C C . MET A 1 254 ? 15.134 4.840 -21.914 1.00 80.19 254 MET A C 1
ATOM 1985 O O . MET A 1 254 ? 15.655 5.958 -21.853 1.00 80.19 254 MET A O 1
ATOM 1989 N N . TYR A 1 255 ? 15.862 3.740 -22.118 1.00 72.69 255 TYR A N 1
ATOM 1990 C CA . TYR A 1 255 ? 17.302 3.740 -22.389 1.00 72.69 255 TYR A CA 1
ATOM 1991 C C . TYR A 1 255 ? 17.686 2.742 -23.492 1.00 72.69 255 TYR A C 1
ATOM 1993 O O . TYR A 1 255 ? 16.939 1.830 -23.833 1.00 72.69 255 TYR A O 1
ATOM 2001 N N . LYS A 1 256 ? 18.885 2.909 -24.067 1.00 66.81 256 LYS A N 1
ATOM 2002 C CA . LYS A 1 256 ? 19.399 2.046 -25.149 1.00 66.81 256 LYS A CA 1
ATOM 2003 C C . LYS A 1 256 ? 20.093 0.809 -24.593 1.00 66.81 256 LYS A C 1
ATOM 2005 O O . LYS A 1 256 ? 21.070 0.950 -23.855 1.00 66.81 256 LYS A O 1
ATOM 2010 N N . ARG A 1 257 ? 19.686 -0.390 -25.031 1.00 60.78 257 ARG A N 1
ATOM 2011 C CA . ARG A 1 257 ? 20.372 -1.652 -24.682 1.00 60.78 257 ARG A CA 1
ATOM 2012 C C . ARG A 1 257 ? 21.611 -1.957 -25.542 1.00 60.78 257 ARG A C 1
ATOM 2014 O O . ARG A 1 257 ? 22.513 -2.650 -25.075 1.00 60.78 257 ARG A O 1
ATOM 2021 N N . SER A 1 258 ? 21.721 -1.437 -26.773 1.00 51.12 258 SER A N 1
ATOM 2022 C CA . SER A 1 258 ? 22.895 -1.671 -27.639 1.00 51.12 258 SER A CA 1
ATOM 2023 C C . SER A 1 258 ? 23.264 -0.476 -28.530 1.00 51.12 258 SER A C 1
ATOM 2025 O O . SER A 1 258 ? 22.427 0.350 -28.899 1.00 51.12 258 SER A O 1
ATOM 2027 N N . ARG A 1 259 ? 24.552 -0.365 -28.893 1.00 44.06 259 ARG A N 1
ATOM 2028 C CA . ARG A 1 259 ? 25.036 0.653 -29.842 1.00 44.06 259 ARG A CA 1
ATOM 2029 C C . ARG A 1 259 ? 24.426 0.398 -31.227 1.00 44.06 259 ARG A C 1
ATOM 2031 O O . ARG A 1 259 ? 24.919 -0.451 -31.960 1.00 44.06 259 ARG A O 1
ATOM 2038 N N . GLY A 1 260 ? 23.397 1.165 -31.589 1.00 47.88 260 GLY A N 1
ATOM 2039 C CA . GLY A 1 260 ? 22.843 1.212 -32.950 1.00 47.88 260 GLY A CA 1
ATOM 2040 C C . GLY A 1 260 ? 21.338 0.957 -33.072 1.00 47.88 260 GLY A C 1
ATOM 2041 O O . GLY A 1 260 ? 20.809 1.132 -34.166 1.00 47.88 260 GLY A O 1
ATOM 2042 N N . ARG A 1 261 ? 20.639 0.596 -31.987 1.00 51.28 261 ARG A N 1
ATOM 2043 C CA . ARG A 1 261 ? 19.164 0.578 -31.924 1.00 51.28 261 ARG A CA 1
ATOM 2044 C C . ARG A 1 261 ? 18.647 1.798 -31.142 1.00 51.28 261 ARG A C 1
ATOM 2046 O O . ARG A 1 261 ? 19.413 2.424 -30.404 1.00 51.28 261 ARG A O 1
ATOM 2053 N N . GLY A 1 262 ? 17.405 2.210 -31.414 1.00 54.62 262 GLY A N 1
ATOM 2054 C CA . GLY A 1 262 ? 16.730 3.315 -30.714 1.00 54.62 262 GLY A CA 1
ATOM 2055 C C . GLY A 1 262 ? 16.544 3.029 -29.220 1.00 54.62 262 GLY A C 1
ATOM 2056 O O . GLY A 1 262 ? 16.951 1.972 -28.750 1.00 54.62 262 GLY A O 1
ATOM 2057 N N . ASP A 1 263 ? 15.975 3.977 -28.473 1.00 57.78 263 ASP A N 1
ATOM 2058 C CA . ASP A 1 263 ? 15.571 3.714 -27.084 1.00 57.78 263 ASP A CA 1
ATOM 2059 C C . ASP A 1 263 ? 14.475 2.630 -27.114 1.00 57.78 263 ASP A C 1
ATOM 2061 O O . ASP A 1 263 ? 13.449 2.835 -27.759 1.00 57.78 263 ASP A O 1
ATOM 2065 N N . ASP A 1 264 ? 14.745 1.458 -26.529 1.00 65.50 264 ASP A N 1
ATOM 2066 C CA . ASP A 1 264 ? 13.948 0.235 -26.729 1.00 65.50 264 ASP A CA 1
ATOM 2067 C C . ASP A 1 264 ? 13.655 -0.536 -25.431 1.00 65.50 264 ASP A C 1
ATOM 2069 O O . ASP A 1 264 ? 13.285 -1.711 -25.489 1.00 65.50 264 ASP A O 1
ATOM 2073 N N . SER A 1 265 ? 13.889 0.075 -24.261 1.00 68.69 265 SER A N 1
ATOM 2074 C CA . SER A 1 265 ? 13.526 -0.536 -22.980 1.00 68.69 265 SER A CA 1
ATOM 2075 C C . SER A 1 265 ? 13.459 0.420 -21.801 1.00 68.69 265 SER A C 1
ATOM 2077 O O . SER A 1 265 ? 14.172 1.427 -21.777 1.00 68.69 265 SER A O 1
ATOM 2079 N N . SER A 1 266 ? 12.682 0.042 -20.783 1.00 82.44 266 SER A N 1
ATOM 2080 C CA . SER A 1 266 ? 12.611 0.708 -19.479 1.00 82.44 266 SER A CA 1
ATOM 2081 C C . SER A 1 266 ? 13.018 -0.230 -18.331 1.00 82.44 266 SER A C 1
ATOM 2083 O O . SER A 1 266 ? 13.034 -1.456 -18.458 1.00 82.44 266 SER A O 1
ATOM 2085 N N . GLY A 1 267 ? 13.348 0.342 -17.167 1.00 85.62 267 GLY A N 1
ATOM 2086 C CA . GLY A 1 267 ? 13.647 -0.458 -15.973 1.00 85.62 267 GLY A CA 1
ATOM 2087 C C . GLY A 1 267 ? 12.440 -1.270 -15.491 1.00 85.62 267 GLY A C 1
ATOM 2088 O O . GLY A 1 267 ? 12.609 -2.349 -14.926 1.00 85.62 267 GLY A O 1
ATOM 2089 N N . PHE A 1 268 ? 11.226 -0.761 -15.720 1.00 87.31 268 PHE A N 1
ATOM 2090 C CA . PHE A 1 268 ? 9.981 -1.435 -15.380 1.00 87.31 268 PHE A CA 1
ATOM 2091 C C . PHE A 1 268 ? 9.785 -2.690 -16.232 1.00 87.31 268 PHE A C 1
ATOM 2093 O O . PHE A 1 268 ? 9.615 -3.767 -15.667 1.00 87.31 268 PHE A O 1
ATOM 2100 N N . GLU A 1 269 ? 9.898 -2.570 -17.557 1.00 79.81 269 GLU A N 1
ATOM 2101 C CA . GLU A 1 269 ? 9.824 -3.704 -18.491 1.00 79.81 269 GLU A CA 1
ATOM 2102 C C . GLU A 1 269 ? 10.839 -4.790 -18.102 1.00 79.81 269 GLU A C 1
ATOM 2104 O O . GLU A 1 269 ? 10.479 -5.945 -17.872 1.00 79.81 269 GLU A O 1
ATOM 2109 N N . HIS A 1 270 ? 12.103 -4.396 -17.921 1.00 80.06 270 HIS A N 1
ATOM 2110 C CA . HIS A 1 270 ? 13.189 -5.331 -17.643 1.00 80.06 270 HIS A CA 1
ATOM 2111 C C . HIS A 1 270 ? 13.006 -6.122 -16.336 1.00 80.06 270 HIS A C 1
ATOM 2113 O O . HIS A 1 270 ? 13.330 -7.306 -16.287 1.00 80.06 270 HIS A O 1
ATOM 2119 N N . VAL A 1 271 ? 12.520 -5.484 -15.265 1.00 83.44 271 VAL A N 1
ATOM 2120 C CA . VAL A 1 271 ? 12.417 -6.121 -13.938 1.00 83.44 271 VAL A CA 1
ATOM 2121 C C . VAL A 1 271 ? 11.074 -6.810 -13.721 1.00 83.44 271 VAL A C 1
ATOM 2123 O O . VAL A 1 271 ? 11.025 -7.863 -13.084 1.00 83.44 271 VAL A O 1
ATOM 2126 N N . PHE A 1 272 ? 9.981 -6.204 -14.185 1.00 83.62 272 PHE A N 1
ATOM 2127 C CA . PHE A 1 272 ? 8.635 -6.628 -13.816 1.00 83.62 272 PHE A CA 1
ATOM 2128 C C . PHE A 1 272 ? 7.916 -7.437 -14.887 1.00 83.62 272 PHE A C 1
ATOM 2130 O O . PHE A 1 272 ? 7.052 -8.219 -14.505 1.00 83.62 272 PHE A O 1
ATOM 2137 N N . ILE A 1 273 ? 8.261 -7.272 -16.165 1.00 75.94 273 ILE A N 1
ATOM 2138 C CA . ILE A 1 273 ? 7.624 -7.984 -17.284 1.00 75.94 273 ILE A CA 1
ATOM 2139 C C . ILE A 1 273 ? 8.518 -9.144 -17.734 1.00 75.94 273 ILE A C 1
ATOM 2141 O O . ILE A 1 273 ? 8.050 -10.266 -17.881 1.00 75.94 273 ILE A O 1
ATOM 2145 N N . GLY A 1 274 ? 9.829 -8.906 -17.819 1.00 66.88 274 GLY A N 1
ATOM 2146 C CA . GLY A 1 274 ? 10.811 -9.889 -18.286 1.00 66.88 274 GLY A CA 1
ATOM 2147 C C . GLY A 1 274 ? 11.187 -9.666 -19.753 1.00 66.88 274 GLY A C 1
ATOM 2148 O O . GLY A 1 274 ? 10.582 -8.860 -20.453 1.00 66.88 274 GLY A O 1
ATOM 2149 N N . GLU A 1 275 ? 12.233 -10.344 -20.236 1.00 59.50 275 GLU A N 1
ATOM 2150 C CA . GLU A 1 275 ? 12.690 -10.197 -21.624 1.00 59.50 275 GLU A CA 1
ATOM 2151 C C . GLU A 1 275 ? 12.171 -11.352 -22.491 1.00 59.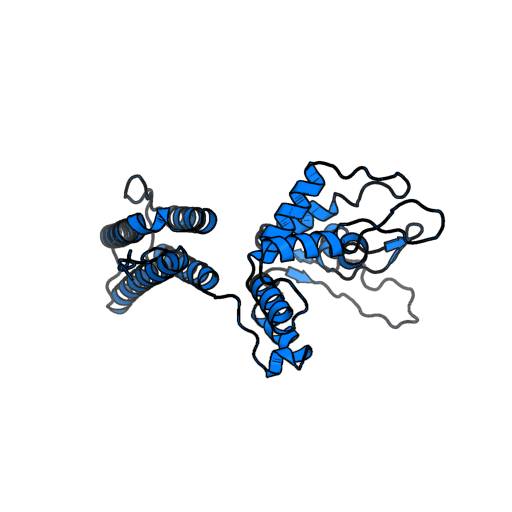50 275 GLU A C 1
ATOM 2153 O O . GLU A 1 275 ? 12.597 -12.500 -22.331 1.00 59.50 275 GLU A O 1
ATOM 2158 N N . VAL A 1 276 ? 11.324 -11.050 -23.481 1.00 49.00 276 VAL A N 1
ATOM 2159 C CA . VAL A 1 276 ? 11.050 -11.978 -24.590 1.00 49.00 276 VAL A CA 1
ATOM 2160 C C . VAL A 1 276 ? 12.179 -11.850 -25.610 1.00 49.00 276 VAL A C 1
ATOM 2162 O O . VAL A 1 276 ? 12.282 -10.858 -26.335 1.00 49.00 276 VAL A O 1
ATOM 2165 N N . LYS A 1 277 ? 13.051 -12.858 -25.694 1.00 45.78 277 LYS A N 1
ATOM 2166 C CA . LYS A 1 277 ? 14.072 -12.949 -26.750 1.00 45.78 277 LYS A CA 1
ATOM 2167 C C . LYS A 1 277 ? 13.713 -14.088 -27.692 1.00 45.78 277 LYS A C 1
ATOM 2169 O O . LYS A 1 277 ? 13.612 -15.233 -27.281 1.00 45.78 277 LYS A O 1
ATOM 2174 N N . ASN A 1 278 ? 13.564 -13.775 -28.981 1.00 41.34 278 ASN A N 1
ATOM 2175 C CA . ASN A 1 278 ? 13.325 -14.754 -30.053 1.00 41.34 278 ASN A CA 1
ATOM 2176 C C . ASN A 1 278 ? 12.093 -15.664 -29.846 1.00 41.34 278 ASN A C 1
ATOM 2178 O O . ASN A 1 278 ? 12.111 -16.815 -30.269 1.00 41.34 278 ASN A O 1
ATOM 2182 N N . GLY A 1 279 ? 11.027 -15.158 -29.218 1.00 45.59 279 GLY A N 1
ATOM 2183 C CA . GLY A 1 279 ? 9.816 -15.943 -28.948 1.00 45.59 279 GLY A CA 1
ATOM 2184 C C . GLY A 1 279 ? 9.918 -16.879 -27.739 1.00 45.59 279 GLY A C 1
ATOM 2185 O O . GLY A 1 279 ? 8.966 -17.597 -27.462 1.00 45.59 279 GLY A O 1
ATOM 2186 N N . GLU A 1 280 ? 11.031 -16.846 -27.000 1.00 46.91 280 GLU A N 1
ATOM 2187 C CA . GLU A 1 280 ? 11.171 -17.486 -25.692 1.00 46.91 280 GLU A CA 1
ATOM 2188 C C . GLU A 1 280 ? 11.181 -16.400 -24.601 1.00 46.91 280 GLU A C 1
ATOM 2190 O O . GLU A 1 280 ? 12.026 -15.498 -24.598 1.00 46.91 280 GLU A O 1
ATOM 2195 N N . GLY A 1 281 ? 10.211 -16.459 -23.683 1.00 53.97 281 GLY A N 1
ATOM 2196 C CA . GLY A 1 281 ? 10.169 -15.602 -22.499 1.00 53.97 281 GLY A CA 1
ATOM 2197 C C . GLY A 1 281 ? 11.257 -16.021 -21.513 1.00 53.97 281 GLY A C 1
ATOM 2198 O O . GLY A 1 281 ? 11.268 -17.152 -21.030 1.00 53.97 281 GLY A O 1
ATOM 2199 N N . THR A 1 282 ? 12.194 -15.124 -21.215 1.00 50.03 282 THR A N 1
ATOM 2200 C CA . THR A 1 282 ? 13.263 -15.361 -20.240 1.00 50.03 282 THR A CA 1
ATOM 2201 C C . THR A 1 282 ? 13.188 -14.314 -19.131 1.00 50.03 282 THR A C 1
ATOM 2203 O O . THR A 1 282 ? 13.191 -13.117 -19.400 1.00 50.03 282 THR A O 1
ATOM 2206 N N . GLY A 1 283 ? 13.145 -14.757 -17.870 1.00 55.88 283 GLY A N 1
ATOM 2207 C CA . GLY A 1 283 ? 13.272 -13.856 -16.715 1.00 55.88 283 GLY A CA 1
ATOM 2208 C C . GLY A 1 283 ? 11.966 -13.320 -16.125 1.00 55.88 283 GLY A C 1
ATOM 2209 O O . GLY A 1 283 ? 11.929 -12.173 -15.691 1.00 55.88 283 GLY A O 1
ATOM 2210 N N . PHE A 1 284 ? 10.903 -14.128 -16.048 1.00 61.06 284 PHE A N 1
ATOM 2211 C CA . PHE A 1 284 ? 9.756 -13.769 -15.210 1.00 61.06 284 PHE A CA 1
ATOM 2212 C C . PHE A 1 284 ? 10.165 -13.788 -13.731 1.00 61.06 284 PHE A C 1
ATOM 2214 O O . PHE A 1 284 ? 10.376 -14.843 -13.131 1.00 61.06 284 PHE A O 1
ATOM 2221 N N . HIS A 1 285 ? 10.306 -12.600 -13.145 1.00 73.00 285 HIS A N 1
ATOM 2222 C CA . HIS A 1 285 ? 10.665 -12.410 -11.734 1.00 73.00 285 HIS A CA 1
ATOM 2223 C C . HIS A 1 285 ? 9.488 -11.927 -10.876 1.00 73.00 285 HIS A C 1
ATOM 2225 O O . HIS A 1 285 ? 9.600 -11.848 -9.652 1.00 73.00 285 HIS A O 1
ATOM 2231 N N . ASN A 1 286 ? 8.351 -11.635 -11.509 1.00 85.62 286 ASN A N 1
ATOM 2232 C CA . ASN A 1 286 ? 7.115 -11.232 -10.860 1.00 85.62 286 ASN A CA 1
ATOM 2233 C C . ASN A 1 286 ? 6.051 -12.316 -11.055 1.00 85.62 286 ASN A C 1
ATOM 2235 O O . ASN A 1 286 ? 5.814 -12.771 -12.168 1.00 85.62 286 ASN A O 1
ATOM 2239 N N . TRP A 1 287 ? 5.399 -12.718 -9.967 1.00 89.50 287 TRP A N 1
ATOM 2240 C CA . TRP A 1 287 ? 4.374 -13.758 -9.993 1.00 89.50 287 TRP A CA 1
ATOM 2241 C C . TRP A 1 287 ? 3.076 -13.315 -10.683 1.00 89.50 287 TRP A C 1
ATOM 2243 O O . TRP A 1 287 ? 2.311 -14.161 -11.132 1.00 89.50 287 TRP A O 1
ATOM 2253 N N . LEU A 1 288 ? 2.809 -12.007 -10.755 1.00 89.12 288 LEU A N 1
ATOM 2254 C CA . LEU A 1 288 ? 1.545 -11.491 -11.269 1.00 89.12 288 LEU A CA 1
ATOM 2255 C C . LEU A 1 288 ? 1.431 -11.606 -12.802 1.00 89.12 288 LEU A C 1
ATOM 2257 O O . LEU A 1 288 ? 0.416 -12.139 -13.240 1.00 89.12 288 LEU A O 1
ATOM 2261 N N . PRO A 1 289 ? 2.437 -11.220 -13.617 1.00 84.88 289 PRO A N 1
ATOM 2262 C CA . PRO A 1 289 ? 2.452 -11.560 -15.043 1.00 84.88 289 PRO A CA 1
ATOM 2263 C C . PRO A 1 289 ? 2.393 -13.069 -15.292 1.00 84.88 289 PRO A C 1
ATOM 2265 O O . PRO A 1 289 ? 1.613 -13.503 -16.124 1.00 84.88 289 PRO A O 1
ATOM 2268 N N . VAL A 1 290 ? 3.104 -13.883 -14.494 1.00 84.19 290 VAL A N 1
ATOM 2269 C CA . VAL A 1 290 ? 3.034 -15.358 -14.593 1.00 84.19 290 VAL A CA 1
ATOM 2270 C C . VAL A 1 290 ? 1.603 -15.878 -14.424 1.00 84.19 290 VAL A C 1
ATOM 2272 O O . VAL A 1 290 ? 1.226 -16.837 -15.081 1.00 84.19 290 VAL A O 1
ATOM 2275 N N . TYR A 1 291 ? 0.804 -15.258 -13.553 1.00 86.50 291 TYR A N 1
ATOM 2276 C CA . TYR A 1 291 ? -0.610 -15.602 -13.386 1.00 86.50 291 TYR A CA 1
ATOM 2277 C C . TYR A 1 291 ? -1.508 -15.087 -14.524 1.00 86.50 291 TYR A C 1
ATOM 2279 O O . TYR A 1 291 ? -2.525 -15.702 -14.814 1.00 86.50 291 TYR A O 1
ATOM 2287 N N . ILE A 1 292 ? -1.188 -13.938 -15.120 1.00 84.00 292 ILE A N 1
ATOM 2288 C CA . ILE A 1 292 ? -2.014 -13.321 -16.171 1.00 84.00 292 ILE A CA 1
ATOM 2289 C C . ILE A 1 292 ? -1.778 -13.992 -17.528 1.00 84.00 292 ILE A C 1
ATOM 2291 O O . ILE A 1 292 ? -2.721 -14.136 -18.302 1.00 84.00 292 ILE A O 1
ATOM 2295 N N . GLU A 1 293 ? -0.536 -14.389 -17.804 1.00 73.69 293 GLU A N 1
ATOM 2296 C CA . GLU A 1 293 ? -0.122 -15.014 -19.064 1.00 73.69 293 GLU A CA 1
ATOM 2297 C C . GLU A 1 293 ? -0.244 -16.548 -19.066 1.00 73.69 293 GLU A C 1
ATOM 2299 O O . GLU A 1 293 ? -0.266 -17.146 -20.144 1.00 73.69 293 GLU A O 1
ATOM 2304 N N . GLY A 1 294 ? -0.271 -17.181 -17.885 1.00 65.00 294 GLY A N 1
ATOM 2305 C CA . GLY A 1 294 ? -0.336 -18.640 -17.703 1.00 65.00 294 GLY A CA 1
ATOM 2306 C C . GLY A 1 294 ? -1.752 -19.194 -17.677 1.00 65.00 294 GLY A C 1
ATOM 2307 O O . GLY A 1 294 ? -1.956 -20.270 -18.284 1.00 65.00 294 GLY A O 1
#

Organism: NCBI:txid124430

InterPro domains:
  IPR018998 EndoU ribonuclease, C-terminal [PF09412] (126-293)
  IPR018998 EndoU ribonuclease, C-terminal [PS51959] (122-294)
  IPR018998 EndoU ribonuclease, C-terminal [cd21159] (122-293)
  IPR037227 Endoribonuclease EndoU-like [SSF142877] (124-292)
  IPR039787 Poly(U)-specific endoribonuclease [PTHR12439] (117-293)

pLDDT: mean 81.02, std 16.19, range [29.06, 97.38]

Foldseek 3Di:
DDDPDDDDPPQALLNLLVQLLVLLVVLLVVLVVCVVVVHFQDQVNVLVSLLVSLVSSVVSLVNHDPVLNVLLCVLCVQQQADSVVSGGNDDGGSVSSNVSSVVNSVVSVLVNPQLPAQDPVCLVDVVSVVVVLVVQCPLDADDPPFWDFDPFDDDDPPDPDDRPPDAGTPDGDPVSCPQQLNVLLVVQQVVPVPDDDDDDDCDPSNVVSLVSNLVSQCSGSSNSNVLNSCVVVVNADPDVVRRSVVVCCQFPDFDDPDPPDDRGDGNVCPQDVADDDPNDGDHHPHVSNSVVVD

Secondary structure (DSSP, 8-state):
----PPPP----HHHHHHHHHHHHHHHHHHHHHHHHTT-PPPHHHHHHHHHHHHHHHHHHHTTS-HHHHHHHHHHHHHTTEETTTTEESS---HHHHHHHHHHHHHHHHHHH--SPPPPHHHHH-HHHHHHHHHHH-TT---BTTTEEE-------TT--S-S--S-SEEEE-HHHHHSHHHHHHHTTTGGGSS-TTS-----HHHHHHHHHHHHHHHTSHHHHHHHHHHHHTTSS-SSHHHHHHHHHHHHTS-B-SSBTB-S-B-HHIIIII-EEETTEEE----HHHHHHH-

Radius of gyration: 24.68 Å; chains: 1; bounding box: 58×79×63 Å

Sequence (294 aa):
MAAFEDVPDALRGENAVEKTLTIVTAKRDELLQMKDAGHMPTSEDLAALLSSATAEIGPLVRHLSPNVQRNLRRSFAGCGWDVGANRLMHATSAGAVLQTFEGMVRGLKQCLVAAPTPTPEERENLAKACMRLWDLDVNRAEHGTHYTIDLQAGKSFHDRRDAAADPLFVNVSQELLSRPTFRTFVALLDNYEMQVGVAEKVTREELREEQEFLNACLATPVMKYAHAYLVANRLAPADVNSFKQRLRKIWFDMYKRSRGRGDDSSGFEHVFIGEVKNGEGTGFHNWLPVYIEG